Protein AF-A0A8J6GPT8-F1 (afdb_monomer)

Sequence (308 aa):
MMYYAHFYMWQMDRCLDMSTKSFLLYLHCVTETLETLIRQAENYTSILFCNTYRNMALEAAASIQEFFTDVGLYLFGADVNPEEFVNRFFDSLFPLVYNHLINPGVTDSSPQYSECIRMARQNVSPFGNIPRRVMGQMGRSLLPSRTFLQALNLGIEVINTTDHMHFSKECGRALLRMQYCPHCQSVMLSKPCMGYCLNVVRGCLAHMTELNPHWHAYIRSLEELSNAMHGTYDIEHVLLNFHLLVNDAVLQAHLNGQNLLDQVTKICGNPVRIATQSLRCTSDPSKEKHGVRISTRNGEETLANRRK

Organism: Microtus ochrogaster (NCBI:txid79684)

Foldseek 3Di:
DVVPVVVLVVVLVVLDDPDLVSLVVNLVSLLVVVVVLLVLLLVLLLVCCVPPVVVCNVQLNVLSVQLSVLLSCLLQPHPGDLLVSLLVSVLSVQLSLLCVQQPVVFDDFDPLLSNLSSVCCVVLVLLPCLSVVLSVLCVQARVLSSVLSVLSVVVSVVNVVVVPDDFDPVLVVLVCCQPPVCVVVVVVPDHRDPVSVVVSVCVRCVVVVVCVVVVVVSVVVSVVSVVSCDDPRHPSNSSNCVSVSVVSSSVSSSVCSVVSVVSSCVRSNDGDRDPPDDPPPDDDDDDDDDDDDDDDDDDDDDDDDDDD

Mean predicted aligned error: 12.21 Å

Structure (mmCIF, N/CA/C/O backbone):
data_AF-A0A8J6GPT8-F1
#
_entry.id   AF-A0A8J6GPT8-F1
#
loop_
_atom_site.group_PDB
_atom_site.id
_atom_site.type_symbol
_atom_site.label_atom_id
_atom_site.label_alt_id
_atom_site.label_comp_id
_atom_site.label_asym_id
_atom_site.label_entity_id
_atom_site.label_seq_id
_atom_site.pdbx_PDB_ins_code
_atom_site.Cartn_x
_atom_site.Cartn_y
_atom_site.Cartn_z
_atom_site.occupancy
_atom_site.B_iso_or_equiv
_atom_site.auth_seq_id
_atom_site.auth_comp_id
_atom_site.auth_asym_id
_atom_site.auth_atom_id
_atom_site.pdbx_PDB_model_num
ATOM 1 N N . MET A 1 1 ? -8.828 19.621 0.375 1.00 37.44 1 MET A N 1
ATOM 2 C CA . MET A 1 1 ? -8.422 18.241 0.026 1.00 37.44 1 MET A CA 1
ATOM 3 C C . MET A 1 1 ? -7.946 18.101 -1.426 1.00 37.44 1 MET A C 1
ATOM 5 O O . MET A 1 1 ? -6.935 17.454 -1.619 1.00 37.44 1 MET A O 1
ATOM 9 N N . MET A 1 2 ? -8.533 18.791 -2.421 1.00 27.59 2 MET A N 1
ATOM 10 C CA . MET A 1 2 ? -8.010 18.832 -3.814 1.00 27.59 2 MET A CA 1
ATOM 11 C C . MET A 1 2 ? -6.621 19.488 -3.994 1.00 27.59 2 MET A C 1
ATOM 13 O O . MET A 1 2 ? -6.007 19.334 -5.042 1.00 27.59 2 MET A O 1
ATOM 17 N N . TYR A 1 3 ? -6.109 20.208 -2.990 1.00 26.88 3 TYR A N 1
ATOM 18 C CA . TYR A 1 3 ? -4.806 20.885 -3.063 1.00 26.88 3 TYR A CA 1
ATOM 19 C C . TYR A 1 3 ? -3.595 19.964 -2.822 1.00 26.88 3 TYR A C 1
ATOM 21 O O . TYR A 1 3 ? -2.495 20.330 -3.219 1.00 26.88 3 TYR A O 1
ATOM 29 N N . TYR A 1 4 ? -3.777 18.787 -2.211 1.00 33.00 4 TYR A N 1
ATOM 30 C CA . TYR A 1 4 ? -2.666 17.866 -1.923 1.00 33.00 4 TYR A CA 1
ATOM 31 C C . TYR A 1 4 ? -2.397 16.897 -3.083 1.00 33.00 4 TYR A C 1
ATOM 33 O O . TYR A 1 4 ? -1.255 16.800 -3.520 1.00 33.00 4 TYR A O 1
ATOM 41 N N . ALA A 1 5 ? -3.437 16.323 -3.698 1.00 35.09 5 ALA A N 1
ATOM 42 C CA . ALA A 1 5 ? -3.295 15.489 -4.900 1.00 35.09 5 ALA A CA 1
ATOM 43 C C . ALA A 1 5 ? -2.618 16.237 -6.071 1.00 35.09 5 ALA A C 1
ATOM 45 O O . ALA A 1 5 ? -1.770 15.693 -6.773 1.00 35.09 5 ALA A O 1
ATOM 46 N N . HIS A 1 6 ? -2.915 17.533 -6.235 1.00 33.66 6 HIS A N 1
ATOM 47 C CA . HIS A 1 6 ? -2.293 18.373 -7.266 1.00 33.66 6 HIS A CA 1
ATOM 48 C C . HIS A 1 6 ? -0.820 18.724 -6.963 1.00 33.66 6 HIS A C 1
ATOM 50 O O . HIS A 1 6 ? -0.069 19.075 -7.872 1.00 33.66 6 HIS A O 1
ATOM 56 N N . PHE A 1 7 ? -0.390 18.638 -5.699 1.00 37.69 7 PHE A N 1
ATOM 57 C CA . PHE A 1 7 ? 0.993 18.901 -5.291 1.00 37.69 7 PHE A CA 1
ATOM 58 C C . PHE A 1 7 ? 1.906 17.704 -5.595 1.00 37.69 7 PHE A C 1
ATOM 60 O O . PHE A 1 7 ? 2.984 17.891 -6.156 1.00 37.69 7 PHE A O 1
ATOM 67 N N . TYR A 1 8 ? 1.449 16.478 -5.315 1.00 38.91 8 TYR A N 1
ATOM 68 C CA . TYR A 1 8 ? 2.210 15.255 -5.602 1.00 38.91 8 TYR A CA 1
ATOM 69 C C . TYR A 1 8 ? 2.292 14.947 -7.107 1.00 38.91 8 TYR A C 1
ATOM 71 O O . TYR A 1 8 ? 3.351 14.556 -7.597 1.00 38.91 8 TYR A O 1
ATOM 79 N N . MET A 1 9 ? 1.234 15.238 -7.871 1.00 37.31 9 MET A N 1
ATOM 80 C CA . MET A 1 9 ? 1.224 15.099 -9.336 1.00 37.31 9 MET A CA 1
ATOM 81 C C . MET A 1 9 ? 2.220 16.065 -10.015 1.00 37.31 9 MET A C 1
ATOM 83 O O . MET A 1 9 ? 2.970 15.667 -10.902 1.00 37.31 9 MET A O 1
ATOM 87 N N . TRP A 1 10 ? 2.353 17.302 -9.507 1.00 35.69 10 TRP A N 1
ATOM 88 C CA . TRP A 1 10 ? 3.371 18.262 -9.973 1.00 35.69 10 TRP A CA 1
ATOM 89 C C . TRP A 1 10 ? 4.813 17.878 -9.582 1.00 35.69 10 TRP A C 1
ATOM 91 O O . TRP A 1 10 ? 5.789 18.427 -10.107 1.00 35.69 10 TRP A O 1
ATOM 101 N N . GLN A 1 11 ? 4.970 16.956 -8.631 1.00 36.34 11 GLN A N 1
ATOM 102 C CA . GLN A 1 11 ? 6.263 16.415 -8.221 1.00 36.34 11 GLN A CA 1
ATOM 103 C C . GLN A 1 11 ? 6.656 15.204 -9.079 1.00 36.34 11 GLN A C 1
ATOM 105 O O . GLN A 1 11 ? 7.817 15.115 -9.468 1.00 36.34 11 GLN A O 1
ATOM 110 N N . MET A 1 12 ? 5.692 14.365 -9.481 1.00 40.44 12 MET A N 1
ATOM 111 C CA . MET A 1 12 ? 5.919 13.270 -10.435 1.00 40.44 12 MET A CA 1
ATOM 112 C C . MET A 1 12 ? 6.227 13.758 -11.861 1.00 40.44 12 MET A C 1
ATOM 114 O O . MET A 1 12 ? 7.157 13.243 -1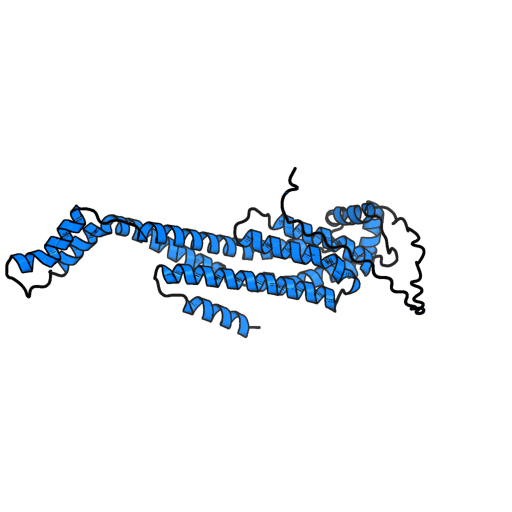2.481 1.00 40.44 12 MET A O 1
ATOM 118 N N . ASP A 1 13 ? 5.538 14.791 -12.359 1.00 40.66 13 ASP A N 1
ATOM 119 C CA . ASP A 1 13 ? 5.757 15.320 -13.720 1.00 40.66 13 ASP A CA 1
ATOM 120 C C . ASP A 1 13 ? 7.116 16.025 -13.895 1.00 40.66 13 ASP A C 1
ATOM 122 O O . ASP A 1 13 ? 7.674 16.061 -14.991 1.00 40.66 13 ASP A O 1
ATOM 126 N N . ARG A 1 14 ? 7.705 16.560 -12.814 1.00 45.22 14 ARG A N 1
ATOM 127 C CA . ARG A 1 14 ? 9.041 17.189 -12.855 1.00 45.22 14 ARG A CA 1
ATOM 128 C C . ARG A 1 14 ? 10.203 16.194 -12.888 1.00 45.22 14 ARG A C 1
ATOM 130 O O . ARG A 1 14 ? 11.344 16.616 -13.062 1.00 45.22 14 ARG A O 1
ATOM 137 N N . CYS A 1 15 ? 9.931 14.900 -12.743 1.00 44.56 15 CYS A N 1
ATOM 138 C CA . CYS A 1 15 ? 10.940 13.845 -12.802 1.00 44.56 15 CYS A CA 1
ATOM 139 C C . CYS A 1 15 ? 11.119 13.244 -14.212 1.00 44.56 15 CYS A C 1
ATOM 141 O O . CYS A 1 15 ? 12.036 12.443 -14.406 1.00 44.56 15 CYS A O 1
ATOM 143 N N . LEU A 1 16 ? 10.290 13.622 -15.196 1.00 41.59 16 LEU A N 1
ATOM 144 C CA . LEU A 1 16 ? 10.376 13.116 -16.569 1.00 41.59 16 LEU A CA 1
ATOM 145 C C . LEU A 1 16 ? 11.429 13.872 -17.405 1.00 41.59 16 LEU A C 1
ATOM 147 O O . LEU A 1 16 ? 11.145 14.875 -18.052 1.00 41.59 16 LEU A O 1
ATOM 151 N N . ASP A 1 17 ? 12.645 13.333 -17.452 1.00 46.50 17 ASP A N 1
ATOM 152 C CA . ASP A 1 17 ? 13.581 13.518 -18.572 1.00 46.50 17 ASP A CA 1
ATOM 153 C C . ASP A 1 17 ? 14.304 12.184 -18.791 1.00 46.50 17 ASP A C 1
ATOM 155 O O . ASP A 1 17 ? 14.750 11.595 -17.827 1.00 46.50 17 ASP A O 1
ATOM 159 N N . MET A 1 18 ? 14.387 11.606 -19.987 1.00 51.91 18 MET A N 1
ATOM 160 C CA . MET A 1 18 ? 14.627 10.155 -20.144 1.00 51.91 18 MET A CA 1
ATOM 161 C C . MET A 1 18 ? 16.120 9.752 -20.154 1.00 51.91 18 MET A C 1
ATOM 163 O O . MET A 1 18 ? 16.615 9.158 -21.111 1.00 51.91 18 MET A O 1
ATOM 167 N N . SER A 1 19 ? 16.848 10.063 -19.074 1.00 58.62 19 SER A N 1
ATOM 168 C CA . SER A 1 19 ? 18.222 9.595 -18.821 1.00 58.62 19 SER A CA 1
ATOM 169 C C . SER A 1 19 ? 18.268 8.499 -17.743 1.00 58.62 19 SER A C 1
ATOM 171 O O . SER A 1 19 ? 17.388 8.431 -16.885 1.00 58.62 19 SER A O 1
ATOM 173 N N . THR A 1 20 ? 19.328 7.680 -17.724 1.00 61.22 20 THR A N 1
ATOM 174 C CA . THR A 1 20 ? 19.642 6.673 -16.680 1.00 61.22 20 THR A CA 1
ATOM 175 C C . THR A 1 20 ? 19.446 7.230 -15.262 1.00 61.22 20 THR A C 1
ATOM 177 O O . THR A 1 20 ? 18.884 6.582 -14.381 1.00 61.22 20 THR A O 1
ATOM 180 N N . LYS A 1 21 ? 19.878 8.482 -15.053 1.00 66.94 21 LYS A N 1
ATOM 181 C CA . LYS A 1 21 ? 19.800 9.195 -13.769 1.00 66.94 21 LYS A CA 1
ATOM 182 C C . LYS A 1 21 ? 18.375 9.583 -13.394 1.00 66.94 21 LYS A C 1
ATOM 184 O O . LYS A 1 21 ? 18.048 9.635 -12.214 1.00 66.94 21 LYS A O 1
ATOM 189 N N . SER A 1 22 ? 17.531 9.836 -14.380 1.00 71.38 22 SER A N 1
ATOM 190 C CA . SER A 1 22 ? 16.160 10.266 -14.150 1.00 71.38 22 SER A CA 1
ATOM 191 C C . SER A 1 22 ? 15.243 9.111 -13.775 1.00 71.38 22 SER A C 1
ATOM 193 O O . SER A 1 22 ? 14.359 9.294 -12.951 1.00 71.38 22 SER A O 1
ATOM 195 N N . PHE A 1 23 ? 15.484 7.907 -14.306 1.00 77.12 23 PHE A N 1
ATOM 196 C CA . PHE A 1 23 ? 14.720 6.717 -13.918 1.00 77.12 23 PHE A CA 1
ATOM 197 C C . PHE A 1 23 ? 14.996 6.323 -12.455 1.00 77.12 23 PHE A C 1
ATOM 199 O O . PHE A 1 23 ? 14.075 6.012 -11.703 1.00 77.12 23 PHE A O 1
ATOM 206 N N . LEU A 1 24 ? 16.260 6.434 -12.022 1.00 79.50 24 LEU A N 1
ATOM 207 C CA . LEU A 1 24 ? 16.659 6.277 -10.618 1.00 79.50 24 LEU A CA 1
ATOM 208 C C . LEU A 1 24 ? 16.042 7.355 -9.716 1.00 79.50 24 LEU A C 1
ATOM 210 O O . LEU A 1 24 ? 15.525 7.037 -8.646 1.00 79.50 24 LEU A O 1
ATOM 214 N N . LEU A 1 25 ? 16.072 8.620 -10.150 1.00 82.94 25 LEU A N 1
ATOM 215 C CA . LEU A 1 25 ? 15.455 9.726 -9.415 1.00 82.94 25 LEU A CA 1
ATOM 216 C C . LEU A 1 25 ? 13.939 9.536 -9.282 1.00 82.94 25 LEU A C 1
ATOM 218 O O . LEU A 1 25 ? 13.382 9.785 -8.215 1.00 82.94 25 LEU A O 1
ATOM 222 N N . TYR A 1 26 ? 13.287 9.063 -10.345 1.00 83.56 26 TYR A N 1
ATOM 223 C CA . TYR A 1 26 ? 11.862 8.772 -10.348 1.00 83.56 26 TYR A CA 1
ATOM 224 C C . TYR A 1 26 ? 11.517 7.658 -9.359 1.00 83.56 26 TYR A C 1
ATOM 226 O O . TYR A 1 26 ? 10.656 7.868 -8.508 1.00 83.56 26 TYR A O 1
ATOM 234 N N . LEU A 1 27 ? 12.226 6.519 -9.393 1.00 88.00 27 LEU A N 1
ATOM 235 C CA . LEU A 1 27 ? 12.013 5.455 -8.409 1.00 88.00 27 LEU A CA 1
ATOM 236 C C . LEU A 1 27 ? 12.179 5.987 -6.982 1.00 88.00 27 LEU A C 1
ATOM 238 O O . LEU A 1 27 ? 11.299 5.763 -6.157 1.00 88.00 27 LEU A O 1
ATOM 242 N N . HIS A 1 28 ? 13.264 6.718 -6.708 1.00 88.25 28 HIS A N 1
ATOM 243 C CA . HIS A 1 28 ? 13.516 7.271 -5.378 1.00 88.25 28 HIS A CA 1
ATOM 244 C C . HIS A 1 28 ? 12.378 8.189 -4.906 1.00 88.25 28 HIS A C 1
ATOM 246 O O . HIS A 1 28 ? 11.894 8.057 -3.782 1.00 88.25 28 HIS A O 1
ATOM 252 N N . CYS A 1 29 ? 11.893 9.068 -5.787 1.00 88.81 29 CYS A N 1
ATOM 253 C CA . CYS A 1 29 ? 10.783 9.967 -5.488 1.00 88.81 29 CYS A CA 1
ATOM 254 C C . CYS A 1 29 ? 9.481 9.203 -5.193 1.00 88.81 29 CYS A C 1
ATOM 256 O O . CYS A 1 29 ? 8.784 9.516 -4.224 1.00 88.81 29 CYS A O 1
ATOM 258 N N . VAL A 1 30 ? 9.166 8.172 -5.984 1.00 89.38 30 VAL A N 1
ATOM 259 C CA . VAL A 1 30 ? 7.985 7.325 -5.756 1.00 89.38 30 VAL A CA 1
ATOM 260 C C . VAL A 1 30 ? 8.107 6.586 -4.420 1.00 89.38 30 VAL A C 1
ATOM 262 O O . VAL A 1 30 ? 7.148 6.570 -3.648 1.00 89.38 30 VAL A O 1
ATOM 265 N N . THR A 1 31 ? 9.280 6.023 -4.107 1.00 92.50 31 THR A N 1
ATOM 266 C CA . THR A 1 31 ? 9.508 5.325 -2.832 1.00 92.50 31 THR A CA 1
ATOM 267 C C . THR A 1 31 ? 9.358 6.257 -1.630 1.00 92.50 31 THR A C 1
ATOM 269 O O . THR A 1 31 ? 8.599 5.938 -0.720 1.00 92.50 31 THR A O 1
ATOM 272 N N . GLU A 1 32 ? 9.975 7.443 -1.657 1.00 93.19 32 GLU A N 1
ATOM 273 C CA . GLU A 1 32 ? 9.899 8.428 -0.567 1.00 93.19 32 GLU A CA 1
ATOM 274 C C . GLU A 1 32 ? 8.459 8.922 -0.345 1.00 93.19 32 GLU A C 1
ATOM 276 O O . GLU A 1 32 ? 8.003 9.102 0.791 1.00 93.19 32 GLU A O 1
ATOM 281 N N . THR A 1 33 ? 7.714 9.106 -1.438 1.00 90.94 33 THR A N 1
ATOM 282 C CA . THR A 1 33 ? 6.303 9.503 -1.386 1.00 90.94 33 THR A CA 1
ATOM 283 C C . THR A 1 33 ? 5.463 8.434 -0.689 1.00 90.94 33 THR A C 1
ATOM 285 O O . THR A 1 33 ? 4.673 8.758 0.199 1.00 90.94 33 THR A O 1
ATOM 288 N N . LEU A 1 34 ? 5.655 7.158 -1.039 1.00 94.81 34 LEU A N 1
ATOM 289 C CA . LEU A 1 34 ? 4.930 6.047 -0.420 1.00 94.81 34 LEU A CA 1
ATOM 290 C C . LEU A 1 34 ? 5.302 5.858 1.054 1.00 94.81 34 LEU A C 1
ATOM 292 O O . LEU A 1 34 ? 4.408 5.695 1.881 1.00 94.81 34 LEU A O 1
ATOM 296 N N . GLU A 1 35 ? 6.583 5.944 1.410 1.00 96.38 35 GLU A N 1
ATOM 297 C CA . GLU A 1 35 ? 7.025 5.894 2.812 1.00 96.38 35 GLU A CA 1
ATOM 298 C C . GLU A 1 35 ? 6.388 7.016 3.643 1.00 96.38 35 GLU A C 1
ATOM 300 O O . GLU A 1 35 ? 5.865 6.788 4.739 1.00 96.38 35 GLU A O 1
ATOM 305 N N . THR A 1 36 ? 6.372 8.235 3.099 1.00 97.06 36 THR A N 1
ATOM 306 C CA . THR A 1 36 ? 5.740 9.388 3.749 1.00 97.06 36 THR A CA 1
ATOM 307 C C . THR A 1 36 ? 4.242 9.171 3.934 1.00 97.06 36 THR A C 1
ATOM 309 O O . THR A 1 36 ? 3.713 9.470 5.007 1.00 97.06 36 THR A O 1
ATOM 312 N N . LEU A 1 37 ? 3.570 8.635 2.918 1.00 96.81 37 LEU A N 1
ATOM 313 C CA . LEU A 1 37 ? 2.142 8.347 2.936 1.00 96.81 37 LEU A CA 1
ATOM 314 C C . LEU A 1 37 ? 1.778 7.304 4.004 1.00 96.81 37 LEU A C 1
ATOM 316 O O . LEU A 1 37 ? 0.842 7.513 4.777 1.00 96.81 37 LEU A O 1
ATOM 320 N N . ILE A 1 38 ? 2.547 6.216 4.094 1.00 98.38 38 ILE A N 1
ATOM 321 C CA . ILE A 1 38 ? 2.372 5.172 5.116 1.00 98.38 38 ILE A CA 1
ATOM 322 C C . ILE A 1 38 ? 2.520 5.778 6.513 1.00 98.38 38 ILE A C 1
ATOM 324 O O . ILE A 1 38 ? 1.636 5.617 7.354 1.00 98.38 38 ILE A O 1
ATOM 328 N N . ARG A 1 39 ? 3.584 6.560 6.741 1.00 98.44 39 ARG A N 1
ATOM 329 C CA . ARG A 1 39 ? 3.825 7.233 8.025 1.00 98.44 39 ARG A CA 1
ATOM 330 C C . ARG A 1 39 ? 2.699 8.202 8.396 1.00 98.44 39 ARG A C 1
ATOM 332 O O . ARG A 1 39 ? 2.346 8.332 9.567 1.00 98.44 39 ARG A O 1
ATOM 339 N N . GLN A 1 40 ? 2.132 8.914 7.422 1.00 98.31 40 GLN A N 1
ATOM 340 C CA . GLN A 1 40 ? 0.994 9.805 7.658 1.00 98.31 40 GLN A CA 1
ATOM 341 C C . GLN A 1 40 ? -0.266 9.029 8.049 1.00 98.31 40 GLN A C 1
ATOM 343 O O . GLN A 1 40 ? -0.939 9.413 9.004 1.00 98.31 40 GLN A O 1
ATOM 348 N N . ALA A 1 41 ? -0.560 7.931 7.356 1.00 98.50 41 ALA A N 1
ATOM 349 C CA . ALA A 1 41 ? -1.694 7.070 7.670 1.00 98.50 41 ALA A CA 1
ATOM 350 C C . ALA A 1 41 ? -1.573 6.428 9.067 1.00 98.50 41 ALA A C 1
ATOM 352 O O . ALA A 1 41 ? -2.548 6.410 9.829 1.00 98.50 41 ALA A O 1
ATOM 353 N N . GLU A 1 42 ? -0.367 5.996 9.446 1.00 98.75 42 GLU A N 1
ATOM 354 C CA . GLU A 1 42 ? -0.048 5.523 10.799 1.00 98.75 42 GLU A CA 1
ATOM 355 C C . GLU A 1 42 ? -0.296 6.607 11.847 1.00 98.75 42 GLU A C 1
ATOM 357 O O . GLU A 1 42 ? -0.967 6.369 12.857 1.00 98.75 42 GLU A O 1
ATOM 362 N N . ASN A 1 43 ? 0.182 7.825 11.584 1.00 98.31 43 ASN A N 1
ATOM 363 C CA . ASN A 1 43 ? 0.006 8.952 12.487 1.00 98.31 43 ASN A CA 1
ATOM 364 C C . ASN A 1 43 ? -1.476 9.325 12.646 1.00 98.31 43 ASN A C 1
ATOM 366 O O . ASN A 1 43 ? -1.950 9.482 13.765 1.00 98.31 43 ASN A O 1
ATOM 370 N N . TYR A 1 44 ? -2.253 9.401 11.562 1.00 98.44 44 TYR A N 1
ATOM 371 C CA . TYR A 1 44 ? -3.694 9.680 11.643 1.00 98.44 44 TYR A CA 1
ATOM 372 C C . TYR A 1 44 ? -4.452 8.615 12.431 1.00 98.44 44 TYR A C 1
ATOM 374 O O . TYR A 1 44 ? -5.325 8.945 13.237 1.00 98.44 44 TYR A O 1
ATOM 382 N N . THR A 1 45 ? -4.080 7.348 12.258 1.00 98.56 45 THR A N 1
ATOM 383 C CA . THR A 1 45 ? -4.662 6.247 13.030 1.00 98.56 45 THR A CA 1
ATOM 384 C C . THR A 1 45 ? -4.270 6.353 14.503 1.00 98.56 45 THR A C 1
ATOM 386 O O . THR A 1 45 ? -5.132 6.266 15.370 1.00 98.56 45 THR A O 1
ATOM 389 N N . SER A 1 46 ? -3.009 6.650 14.814 1.00 98.25 46 SER A N 1
ATOM 390 C CA . SER A 1 46 ? -2.551 6.887 16.191 1.00 98.25 46 SER A CA 1
ATOM 391 C C . SER A 1 46 ? -3.262 8.076 16.850 1.00 98.25 46 SER A C 1
ATOM 393 O O . SER A 1 46 ? -3.720 7.980 17.988 1.00 98.25 46 SER A O 1
ATOM 395 N N . ILE A 1 47 ? -3.427 9.187 16.124 1.00 98.25 47 ILE A N 1
ATOM 396 C CA . ILE A 1 47 ? -4.139 10.384 16.589 1.00 98.25 47 ILE A CA 1
ATOM 397 C C . ILE A 1 47 ? -5.603 10.066 16.908 1.00 98.25 47 ILE A C 1
ATOM 399 O O . ILE A 1 47 ? -6.110 10.551 17.921 1.00 98.25 47 ILE A O 1
ATOM 403 N N . LEU A 1 48 ? -6.278 9.247 16.091 1.00 98.12 48 LEU A N 1
ATOM 404 C CA . LEU A 1 48 ? -7.644 8.798 16.374 1.00 98.12 48 LEU A CA 1
ATOM 405 C C . LEU A 1 48 ? -7.732 8.150 17.761 1.00 98.12 48 LEU A C 1
ATOM 407 O O . LEU A 1 48 ? -8.601 8.517 18.552 1.00 98.12 48 LEU A O 1
ATOM 411 N N . PHE A 1 49 ? -6.822 7.231 18.090 1.00 98.00 49 PHE A N 1
ATOM 412 C CA . PHE A 1 49 ? -6.822 6.593 19.406 1.00 98.00 49 PHE A CA 1
ATOM 413 C C . PHE A 1 49 ? -6.444 7.569 20.524 1.00 98.00 49 PHE A C 1
ATOM 415 O O . PHE A 1 49 ? -7.134 7.630 21.538 1.00 98.00 49 PHE A O 1
ATOM 422 N N . CYS A 1 50 ? -5.419 8.398 20.332 1.00 97.31 50 CYS A N 1
ATOM 423 C CA . CYS A 1 50 ? -4.998 9.388 21.327 1.00 97.31 50 CYS A CA 1
ATOM 424 C C . CYS A 1 50 ? -6.073 10.446 21.637 1.00 97.31 50 CYS A C 1
ATOM 426 O O . CYS A 1 50 ? -6.124 10.971 22.751 1.00 97.31 50 CYS A O 1
ATOM 428 N N . ASN A 1 51 ? -6.938 10.779 20.678 1.00 96.19 51 ASN A N 1
ATOM 429 C CA . ASN A 1 51 ? -7.965 11.803 20.864 1.00 96.19 51 ASN A CA 1
ATOM 430 C C . ASN A 1 51 ? -9.328 11.221 21.240 1.00 96.19 51 ASN A C 1
ATOM 432 O O . ASN A 1 51 ? -9.934 11.700 22.199 1.00 96.19 51 ASN A O 1
ATOM 436 N N . THR A 1 52 ? -9.794 10.203 20.516 1.00 96.44 52 THR A N 1
ATOM 437 C CA . THR A 1 52 ? -11.152 9.653 20.642 1.00 96.44 52 THR A CA 1
ATOM 438 C C . THR A 1 52 ? -11.205 8.464 21.599 1.00 96.44 52 THR A C 1
ATOM 440 O O . THR A 1 52 ? -12.131 8.361 22.399 1.00 96.44 52 THR A O 1
ATOM 443 N N . TYR A 1 53 ? -10.194 7.591 21.573 1.00 96.00 53 TYR A N 1
ATOM 444 C CA . TYR A 1 53 ? -10.178 6.315 22.302 1.00 96.00 53 TYR A CA 1
ATOM 445 C C . TYR A 1 53 ? -9.010 6.213 23.293 1.00 96.00 53 TYR A C 1
ATOM 447 O O . TYR A 1 53 ? -8.259 5.238 23.311 1.00 96.00 53 TYR A O 1
ATOM 455 N N . ARG A 1 54 ? -8.843 7.254 24.118 1.00 94.81 54 ARG A N 1
ATOM 456 C CA . ARG A 1 54 ? -7.673 7.463 24.996 1.00 94.81 54 ARG A CA 1
ATOM 457 C C . ARG A 1 54 ? -7.310 6.270 25.877 1.00 94.81 54 ARG A C 1
ATOM 459 O O . ARG A 1 54 ? -6.133 5.996 26.077 1.00 94.81 54 ARG A O 1
ATOM 466 N N . ASN A 1 55 ? -8.315 5.578 26.401 1.00 90.88 55 ASN A N 1
ATOM 467 C CA . ASN A 1 55 ? -8.164 4.397 27.252 1.00 90.88 55 ASN A CA 1
ATOM 468 C C . ASN A 1 55 ? -7.599 3.174 26.516 1.00 90.88 55 ASN A C 1
ATOM 470 O O . ASN A 1 55 ? -7.035 2.307 27.166 1.00 90.88 5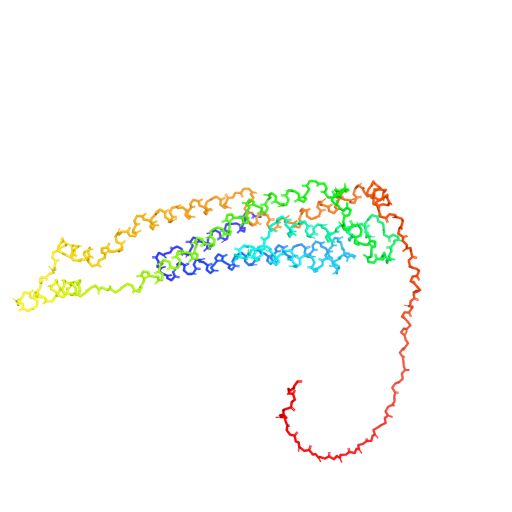5 ASN A O 1
ATOM 474 N N . MET A 1 56 ? -7.695 3.133 25.185 1.00 94.25 56 MET A N 1
ATOM 475 C CA . MET A 1 56 ? -7.160 2.058 24.343 1.00 94.25 56 MET A CA 1
ATOM 476 C C . MET A 1 56 ? -5.847 2.441 23.646 1.00 94.25 56 MET A C 1
ATOM 478 O O . MET A 1 56 ? -5.227 1.596 23.010 1.00 94.25 56 MET A O 1
ATOM 482 N N . ALA A 1 57 ? -5.410 3.703 23.731 1.00 95.50 57 ALA A N 1
ATOM 483 C CA . ALA A 1 57 ? -4.334 4.226 22.887 1.00 95.50 57 ALA A CA 1
ATOM 484 C C . ALA A 1 57 ? -2.980 3.530 23.098 1.00 95.50 57 ALA A C 1
ATOM 486 O O . ALA A 1 57 ? -2.310 3.201 22.122 1.00 95.50 57 ALA A O 1
ATOM 487 N N . LEU A 1 58 ? -2.593 3.270 24.352 1.00 95.12 58 LEU A N 1
ATOM 488 C CA . LEU A 1 58 ? -1.331 2.584 24.657 1.00 95.12 58 LEU A CA 1
ATOM 489 C C . LEU A 1 58 ? -1.340 1.127 24.184 1.00 95.12 58 LEU A C 1
ATOM 491 O O . LEU A 1 58 ? -0.340 0.650 23.657 1.00 95.12 58 LEU A O 1
ATOM 495 N N . GLU A 1 59 ? -2.467 0.436 24.347 1.00 94.31 59 GLU A N 1
ATOM 496 C CA . GLU A 1 59 ? -2.611 -0.971 23.961 1.00 94.31 59 GLU A CA 1
ATOM 497 C C . GLU A 1 59 ? -2.711 -1.138 22.435 1.00 94.31 59 GLU A C 1
ATOM 499 O O . GLU A 1 59 ? -2.177 -2.095 21.881 1.00 94.31 59 GLU A O 1
ATOM 504 N N . ALA A 1 60 ? -3.335 -0.183 21.735 1.00 96.62 60 ALA A N 1
ATOM 505 C CA . ALA A 1 60 ? -3.483 -0.211 20.280 1.00 96.62 60 ALA A CA 1
ATOM 506 C C . ALA A 1 60 ? -2.196 0.161 19.521 1.00 96.62 60 ALA A C 1
ATOM 508 O O . ALA A 1 60 ? -2.044 -0.225 18.362 1.00 96.62 60 ALA A O 1
ATOM 509 N N . ALA A 1 61 ? -1.274 0.902 20.148 1.00 97.69 61 ALA A N 1
ATOM 510 C CA . ALA A 1 61 ? -0.099 1.472 19.486 1.00 97.69 61 ALA A CA 1
ATOM 511 C C . ALA A 1 61 ? 0.744 0.425 18.738 1.00 97.69 61 ALA A C 1
ATOM 513 O O . ALA A 1 61 ? 1.081 0.631 17.573 1.00 97.69 61 ALA A O 1
ATOM 514 N N . ALA A 1 62 ? 1.023 -0.718 19.373 1.00 97.69 62 ALA A N 1
ATOM 515 C CA . ALA A 1 62 ? 1.816 -1.783 18.760 1.00 97.69 62 ALA A CA 1
ATOM 516 C C . ALA A 1 62 ? 1.129 -2.372 17.517 1.00 97.69 62 ALA A C 1
ATOM 518 O O . ALA A 1 62 ? 1.773 -2.552 16.489 1.00 97.69 62 ALA A O 1
ATOM 519 N N . SER A 1 63 ? -0.185 -2.612 17.577 1.00 98.00 63 SER A N 1
ATOM 520 C CA . SER A 1 63 ? -0.943 -3.161 16.445 1.00 98.00 63 SER A CA 1
ATOM 521 C C . SER A 1 63 ? -1.088 -2.171 15.289 1.00 98.00 63 SER A C 1
ATOM 523 O O . SER A 1 63 ? -1.111 -2.588 14.134 1.00 98.00 63 SER A O 1
ATOM 525 N N . ILE A 1 64 ? -1.171 -0.867 15.574 1.00 98.56 64 ILE A N 1
ATOM 526 C CA . ILE A 1 64 ? -1.174 0.179 14.540 1.00 98.56 64 ILE A CA 1
ATOM 527 C C . ILE A 1 64 ? 0.182 0.208 13.830 1.00 98.56 64 ILE A C 1
ATOM 529 O O . ILE A 1 64 ? 0.228 0.154 12.602 1.00 98.56 64 ILE A O 1
ATOM 533 N N . GLN A 1 65 ? 1.275 0.251 14.593 1.00 98.56 65 GLN A N 1
ATOM 534 C CA . GLN A 1 65 ? 2.626 0.276 14.039 1.00 98.56 65 GLN A CA 1
ATOM 535 C C . GLN A 1 65 ? 2.922 -0.984 13.211 1.00 98.56 65 GLN A C 1
ATOM 537 O O . GLN A 1 65 ? 3.445 -0.884 12.100 1.00 98.56 65 GLN A O 1
ATOM 542 N N . GLU A 1 66 ? 2.570 -2.165 13.727 1.00 98.56 66 GLU A N 1
ATOM 543 C CA . GLU A 1 66 ? 2.741 -3.445 13.029 1.00 98.56 66 GLU A CA 1
ATOM 544 C C . GLU A 1 66 ? 1.997 -3.436 11.688 1.00 98.56 66 GLU A C 1
ATOM 546 O O . GLU A 1 66 ? 2.603 -3.681 10.649 1.00 98.56 66 GLU A O 1
ATOM 551 N N . PHE A 1 67 ? 0.726 -3.027 11.685 1.00 98.69 67 PHE A N 1
ATOM 552 C CA . PHE A 1 67 ? -0.090 -2.967 10.475 1.00 98.69 67 PHE A CA 1
ATOM 553 C C . PHE A 1 67 ? 0.520 -2.092 9.373 1.00 98.69 67 PHE A C 1
ATOM 555 O O . PHE A 1 67 ? 0.607 -2.512 8.219 1.00 98.69 67 PHE A O 1
ATOM 562 N N . PHE A 1 68 ? 0.968 -0.878 9.703 1.00 98.62 68 PHE A N 1
ATOM 563 C CA . PHE A 1 68 ? 1.580 0.007 8.707 1.00 98.62 68 PHE A CA 1
ATOM 564 C C . PHE A 1 68 ? 2.987 -0.441 8.297 1.00 98.62 68 PHE A C 1
ATOM 566 O O . PHE A 1 68 ? 3.383 -0.227 7.148 1.00 98.62 68 PHE A O 1
ATOM 573 N N . THR A 1 69 ? 3.701 -1.143 9.179 1.00 98.56 69 THR A N 1
ATOM 574 C CA . THR A 1 69 ? 4.949 -1.828 8.824 1.00 98.56 69 THR A CA 1
ATOM 575 C C . THR A 1 69 ? 4.686 -2.912 7.779 1.00 98.56 69 THR A C 1
ATOM 577 O O . THR A 1 69 ? 5.375 -2.944 6.761 1.00 98.56 69 THR A O 1
ATOM 580 N N . ASP A 1 70 ? 3.658 -3.746 7.958 1.00 98.50 70 ASP A N 1
ATOM 581 C CA . ASP A 1 70 ? 3.286 -4.785 6.990 1.00 98.50 70 ASP A CA 1
ATOM 582 C C . ASP A 1 70 ? 2.840 -4.207 5.644 1.00 98.50 70 ASP A C 1
ATOM 584 O O . ASP A 1 70 ? 3.200 -4.739 4.593 1.00 98.50 70 ASP A O 1
ATOM 588 N N . VAL A 1 71 ? 2.097 -3.093 5.656 1.00 98.44 71 VAL A N 1
ATOM 589 C CA . VAL A 1 71 ? 1.730 -2.360 4.433 1.00 98.44 71 VAL A CA 1
ATOM 590 C C . VAL A 1 71 ? 2.985 -1.919 3.676 1.00 98.44 71 VAL A C 1
ATOM 592 O O . VAL A 1 71 ? 3.070 -2.124 2.463 1.00 98.44 71 VAL A O 1
ATOM 595 N N . GLY A 1 72 ? 3.972 -1.354 4.377 1.00 98.12 72 GLY A N 1
ATOM 596 C CA . GLY A 1 72 ? 5.258 -0.986 3.786 1.00 98.12 72 GLY A CA 1
ATOM 597 C C . GLY A 1 72 ? 6.011 -2.195 3.238 1.00 98.12 72 GLY A C 1
ATOM 598 O O . GLY A 1 72 ? 6.396 -2.199 2.070 1.00 98.12 72 GLY A O 1
ATOM 599 N N . LEU A 1 73 ? 6.153 -3.254 4.037 1.00 98.06 73 LEU A N 1
ATOM 600 C CA . LEU A 1 73 ? 6.795 -4.502 3.620 1.00 98.06 73 LEU A CA 1
ATOM 601 C C . LEU A 1 73 ? 6.146 -5.069 2.350 1.00 98.06 73 LEU A C 1
ATOM 603 O O . LEU A 1 73 ? 6.852 -5.410 1.400 1.00 98.06 73 LEU A O 1
ATOM 607 N N . TYR A 1 74 ? 4.814 -5.110 2.290 1.00 97.75 74 TYR A N 1
ATOM 608 C CA . TYR A 1 74 ? 4.081 -5.569 1.113 1.00 97.75 74 TYR A CA 1
ATOM 609 C C . TYR A 1 74 ? 4.376 -4.720 -0.131 1.00 97.75 74 TYR A C 1
ATOM 611 O O . TYR A 1 74 ? 4.643 -5.274 -1.200 1.00 97.75 74 TYR A O 1
ATOM 619 N N . LEU A 1 75 ? 4.332 -3.389 -0.008 1.00 96.69 75 LEU A N 1
ATOM 620 C CA . LEU A 1 75 ? 4.575 -2.469 -1.125 1.00 96.69 75 LEU A CA 1
ATOM 621 C C . LEU A 1 75 ? 6.003 -2.580 -1.661 1.00 96.69 75 LEU A C 1
ATOM 623 O O . LEU A 1 75 ? 6.199 -2.604 -2.875 1.00 96.69 75 LEU A O 1
ATOM 627 N N . PHE A 1 76 ? 6.984 -2.713 -0.768 1.00 96.31 76 PHE A N 1
ATOM 628 C CA . PHE A 1 76 ? 8.404 -2.789 -1.117 1.00 96.31 76 PHE A CA 1
ATOM 629 C C . PHE A 1 76 ? 8.896 -4.214 -1.416 1.00 96.31 76 PHE A C 1
ATOM 631 O O . PHE A 1 76 ? 10.097 -4.454 -1.518 1.00 96.31 76 PHE A O 1
ATOM 638 N N . GLY A 1 77 ? 7.973 -5.155 -1.638 1.00 94.12 77 GLY A N 1
ATOM 639 C CA . GLY A 1 77 ? 8.270 -6.438 -2.272 1.00 94.12 77 GLY A CA 1
ATOM 640 C C . GLY A 1 77 ? 8.444 -7.628 -1.332 1.00 94.12 77 GLY A C 1
ATOM 641 O O . GLY A 1 77 ? 8.725 -8.721 -1.824 1.00 94.12 77 GLY A O 1
ATOM 642 N N . ALA A 1 78 ? 8.231 -7.473 -0.023 1.00 96.25 78 ALA A N 1
ATOM 643 C CA . ALA A 1 78 ? 8.204 -8.608 0.896 1.00 96.25 78 ALA A CA 1
ATOM 644 C C . ALA A 1 78 ? 6.992 -9.520 0.626 1.00 96.25 78 ALA A C 1
ATOM 646 O O . ALA A 1 78 ? 5.940 -9.081 0.144 1.00 96.25 78 ALA A O 1
ATOM 647 N N . ASP A 1 79 ? 7.138 -10.808 0.926 1.00 93.88 79 ASP A N 1
ATOM 648 C CA . ASP A 1 79 ? 6.072 -11.802 0.784 1.00 93.88 79 ASP A CA 1
ATOM 649 C C . ASP A 1 79 ? 5.194 -11.822 2.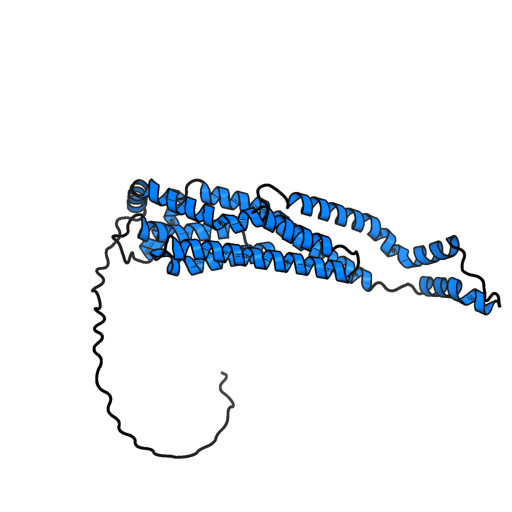044 1.00 93.88 79 ASP A C 1
ATOM 651 O O . ASP A 1 79 ? 5.348 -12.656 2.931 1.00 93.88 79 ASP A O 1
ATOM 655 N N . VAL A 1 80 ? 4.331 -10.811 2.158 1.00 95.19 80 VAL A N 1
ATOM 656 C CA . VAL A 1 80 ? 3.361 -10.654 3.250 1.00 95.19 80 VAL A CA 1
ATOM 657 C C . VAL A 1 80 ? 1.961 -10.642 2.645 1.00 95.19 80 VAL A C 1
ATOM 659 O O . VAL A 1 80 ? 1.751 -10.047 1.590 1.00 95.19 80 VAL A O 1
ATOM 662 N N . ASN A 1 81 ? 0.987 -11.281 3.290 1.00 94.12 81 ASN A N 1
ATOM 663 C CA . ASN A 1 81 ? -0.378 -11.354 2.775 1.00 94.12 81 ASN A CA 1
ATOM 664 C C . ASN A 1 81 ? -1.253 -10.184 3.289 1.00 94.12 81 ASN A C 1
ATOM 666 O O . ASN A 1 81 ? -1.462 -10.082 4.502 1.00 94.12 81 ASN A O 1
ATOM 670 N N . PRO A 1 82 ? -1.845 -9.350 2.404 1.00 94.44 82 PRO A N 1
ATOM 671 C CA . PRO A 1 82 ? -2.781 -8.294 2.795 1.00 94.44 82 PRO A CA 1
ATOM 672 C C . PRO A 1 82 ? -3.993 -8.750 3.590 1.00 94.44 82 PRO A C 1
ATOM 674 O O . PRO A 1 82 ? -4.454 -8.044 4.483 1.00 94.44 82 PRO A O 1
ATOM 677 N N . GLU A 1 83 ? -4.510 -9.937 3.299 1.00 95.31 83 GLU A N 1
ATOM 678 C CA . GLU A 1 83 ? -5.613 -10.500 4.069 1.00 95.31 83 GLU A CA 1
ATOM 679 C C . GLU A 1 83 ? -5.182 -10.830 5.504 1.00 95.31 83 GLU A C 1
ATOM 681 O O . GLU A 1 83 ? -5.939 -10.608 6.449 1.00 95.31 83 GLU A O 1
ATOM 686 N N . GLU A 1 84 ? -3.955 -11.315 5.686 1.00 96.44 84 GLU A N 1
ATOM 687 C CA . GLU A 1 84 ? -3.436 -11.710 6.992 1.00 96.44 84 GLU A CA 1
ATOM 688 C C . GLU A 1 84 ? -3.217 -10.500 7.900 1.00 96.44 84 GLU A C 1
ATOM 690 O O . GLU A 1 84 ? -3.760 -10.476 9.004 1.00 96.44 84 GLU A O 1
ATOM 695 N N . PHE A 1 85 ? -2.497 -9.467 7.443 1.00 97.50 85 PHE A N 1
ATOM 696 C CA . PHE A 1 85 ? -2.232 -8.305 8.296 1.00 97.50 85 PHE A CA 1
ATOM 697 C C . PHE A 1 85 ? -3.496 -7.477 8.577 1.00 97.50 85 PHE A C 1
ATOM 699 O O . PHE A 1 85 ? -3.636 -6.924 9.670 1.00 97.50 85 PHE A O 1
ATOM 706 N N . VAL A 1 86 ? -4.472 -7.442 7.655 1.00 97.81 86 VAL A N 1
ATOM 707 C CA . VAL A 1 86 ? -5.776 -6.809 7.918 1.00 97.81 86 VAL A CA 1
ATOM 708 C C . VAL A 1 86 ? -6.558 -7.586 8.970 1.00 97.81 86 VAL A C 1
ATOM 710 O O . VAL A 1 86 ? -7.070 -6.983 9.915 1.00 97.81 86 VAL A O 1
ATOM 713 N N . ASN A 1 87 ? -6.645 -8.913 8.849 1.00 97.06 87 ASN A N 1
ATOM 714 C CA . ASN A 1 87 ? -7.325 -9.721 9.858 1.00 97.06 87 ASN A CA 1
ATOM 715 C C . ASN A 1 87 ? -6.619 -9.629 11.213 1.00 97.06 87 ASN A C 1
ATOM 717 O O . ASN A 1 87 ? -7.298 -9.391 12.207 1.00 97.06 87 ASN A O 1
ATOM 721 N N . ARG A 1 88 ? -5.282 -9.701 11.252 1.00 97.56 88 ARG A N 1
ATOM 722 C CA . ARG A 1 88 ? -4.486 -9.545 12.478 1.00 97.56 88 ARG A CA 1
ATOM 723 C C . ARG A 1 88 ? -4.758 -8.211 13.169 1.00 97.56 88 ARG A C 1
ATOM 725 O O . ARG A 1 88 ? -4.981 -8.200 14.375 1.00 97.56 88 ARG A O 1
ATOM 732 N N . PHE A 1 89 ? -4.817 -7.105 12.425 1.00 98.44 89 PHE A N 1
ATOM 733 C CA . PHE A 1 89 ? -5.153 -5.797 12.993 1.00 98.44 89 PHE A CA 1
ATOM 734 C C . PHE A 1 89 ? -6.534 -5.797 13.668 1.00 98.44 89 PHE A C 1
ATOM 736 O O . PHE A 1 89 ? -6.669 -5.363 14.812 1.00 98.44 89 PHE A O 1
ATOM 743 N N . PHE A 1 90 ? -7.565 -6.317 12.994 1.00 98.25 90 PHE A N 1
ATOM 744 C CA . PHE A 1 90 ? -8.916 -6.365 13.563 1.00 98.25 90 PHE A CA 1
ATOM 745 C C . PHE A 1 90 ? -9.065 -7.403 14.683 1.00 98.25 90 PHE A C 1
ATOM 747 O O . PHE A 1 90 ? -9.845 -7.185 15.611 1.00 98.25 90 PHE A O 1
ATOM 754 N N . ASP A 1 91 ? -8.325 -8.507 14.628 1.00 97.25 91 ASP A N 1
ATOM 755 C CA . ASP A 1 91 ? -8.245 -9.485 15.711 1.00 97.25 91 ASP A CA 1
ATOM 756 C C . ASP A 1 91 ? -7.640 -8.829 16.964 1.00 97.25 91 ASP A C 1
ATOM 758 O O . ASP A 1 91 ? -8.210 -8.963 18.043 1.00 97.25 91 ASP A O 1
ATOM 762 N N . SER A 1 92 ? -6.570 -8.039 16.831 1.00 96.94 92 SER A N 1
ATOM 763 C CA . SER A 1 92 ? -5.975 -7.286 17.947 1.00 96.94 92 SER A CA 1
ATOM 764 C C . SER A 1 92 ? -6.865 -6.145 18.454 1.00 96.94 92 SER A C 1
ATOM 766 O O . SER A 1 92 ? -6.889 -5.862 19.650 1.00 96.94 92 SER A O 1
ATOM 768 N N . LEU A 1 93 ? -7.639 -5.505 17.572 1.00 97.81 93 LEU A N 1
ATOM 769 C CA . LEU A 1 93 ? -8.529 -4.401 17.940 1.00 97.81 93 LEU A CA 1
ATOM 770 C C . LEU A 1 93 ? -9.739 -4.858 18.768 1.00 97.81 93 LEU A C 1
ATOM 772 O O . LEU A 1 93 ? -10.202 -4.128 19.646 1.00 97.81 93 LEU A O 1
ATOM 776 N N . PHE A 1 94 ? -10.291 -6.042 18.489 1.00 97.31 94 PHE A N 1
ATOM 777 C CA . PHE A 1 94 ? -11.556 -6.461 19.096 1.00 97.31 94 PHE A CA 1
ATOM 778 C C . PHE A 1 94 ? -11.511 -6.624 20.624 1.00 97.31 94 PHE A C 1
ATOM 780 O O . PHE A 1 94 ? -12.404 -6.076 21.274 1.00 97.31 94 PHE A O 1
ATOM 787 N N . PRO A 1 95 ? -10.500 -7.276 21.231 1.00 94.75 95 PRO A N 1
ATOM 788 C CA . PRO A 1 95 ? -10.363 -7.328 22.684 1.00 94.75 95 PRO A CA 1
ATOM 789 C C . PRO A 1 95 ? -10.333 -5.944 23.339 1.00 94.75 95 PRO A C 1
ATOM 791 O O . PRO A 1 95 ? -10.973 -5.753 24.371 1.00 94.75 95 PRO A O 1
ATOM 794 N N . LEU A 1 96 ? -9.666 -4.964 22.717 1.00 94.44 96 LEU A N 1
ATOM 795 C CA . LEU A 1 96 ? -9.601 -3.593 23.232 1.00 94.44 96 LEU A CA 1
ATOM 796 C C . LEU A 1 96 ? -10.991 -2.954 23.249 1.00 94.44 96 LEU A C 1
ATOM 798 O O . LEU A 1 96 ? -11.459 -2.495 24.290 1.00 94.44 96 LEU A O 1
ATOM 802 N N . VAL A 1 97 ? -11.687 -2.997 22.110 1.00 96.00 97 VAL A N 1
ATOM 803 C CA . VAL A 1 97 ? -13.048 -2.458 21.972 1.00 96.00 97 VAL A CA 1
ATOM 804 C C . VAL A 1 97 ? -14.005 -3.142 22.945 1.00 96.00 97 VAL A C 1
ATOM 806 O O . VAL A 1 97 ? -14.809 -2.478 23.600 1.00 96.00 97 VAL A O 1
ATOM 809 N N . TYR A 1 98 ? -13.909 -4.464 23.073 1.00 94.56 98 TYR A N 1
ATOM 810 C CA . TYR A 1 98 ? -14.756 -5.228 23.974 1.00 94.56 98 TYR A CA 1
ATOM 811 C C . TYR A 1 98 ? -14.535 -4.824 25.432 1.00 94.56 98 TYR A C 1
ATOM 813 O O . TYR A 1 98 ? -15.488 -4.457 26.117 1.00 94.56 98 TYR A O 1
ATOM 821 N N . ASN A 1 99 ? -13.286 -4.829 25.896 1.00 91.81 99 ASN A N 1
ATOM 822 C CA . ASN A 1 99 ? -12.961 -4.559 27.293 1.00 91.81 99 ASN A CA 1
ATOM 823 C C . ASN A 1 99 ? -13.240 -3.109 27.688 1.00 91.81 99 ASN A C 1
ATOM 825 O O . ASN A 1 99 ? -13.705 -2.868 28.792 1.00 91.81 99 ASN A O 1
ATOM 829 N N . HIS A 1 100 ? -13.007 -2.143 26.800 1.00 92.06 100 HIS A N 1
ATOM 830 C CA . HIS A 1 100 ? -13.097 -0.723 27.154 1.00 92.06 100 HIS A CA 1
ATOM 831 C C . HIS A 1 100 ? -14.436 -0.064 26.812 1.00 92.06 100 HIS A C 1
ATOM 833 O O . HIS A 1 100 ? -14.795 0.923 27.454 1.00 92.06 100 HIS A O 1
ATOM 839 N N . LEU A 1 101 ? -15.175 -0.572 25.819 1.00 93.12 101 LEU A N 1
ATOM 840 C CA . LEU A 1 101 ? -16.416 0.057 25.337 1.00 93.12 101 LEU A CA 1
ATOM 841 C C . LEU A 1 101 ? -17.668 -0.812 25.486 1.00 93.12 101 LEU A C 1
ATOM 843 O O . LEU A 1 101 ? -18.767 -0.260 25.509 1.00 93.12 101 LEU A O 1
ATOM 847 N N . ILE A 1 102 ? -17.531 -2.140 25.559 1.00 93.44 102 ILE A N 1
ATOM 848 C CA . ILE A 1 102 ? -18.672 -3.067 25.659 1.00 93.44 102 ILE A CA 1
ATOM 849 C C . ILE A 1 102 ? -18.827 -3.580 27.094 1.00 93.44 102 ILE A C 1
ATOM 851 O O . ILE A 1 102 ? -19.931 -3.574 27.634 1.00 93.44 102 ILE A O 1
ATOM 855 N N . ASN A 1 103 ? -17.725 -3.981 27.732 1.00 90.00 103 ASN A N 1
ATOM 856 C CA . ASN A 1 103 ? -17.705 -4.528 29.085 1.00 90.00 103 ASN A CA 1
ATOM 857 C C . ASN A 1 103 ? -16.626 -3.880 29.988 1.00 90.00 103 ASN A C 1
ATOM 859 O O . ASN A 1 103 ? -15.765 -4.584 30.521 1.00 90.00 103 ASN A O 1
ATOM 863 N N . PRO A 1 104 ? -16.694 -2.554 30.229 1.00 83.56 104 PRO A N 1
ATOM 864 C CA . PRO A 1 104 ? -15.697 -1.809 31.013 1.00 83.56 104 PRO A CA 1
ATOM 865 C C . PRO A 1 104 ? -15.598 -2.216 32.490 1.00 83.56 104 PRO A C 1
ATOM 867 O O . PRO A 1 104 ? -14.658 -1.832 33.177 1.00 83.56 104 PRO A O 1
ATOM 870 N N . GLY A 1 105 ? -16.557 -2.991 33.007 1.00 69.31 105 GLY A N 1
ATOM 871 C CA . GLY A 1 105 ? -16.585 -3.436 34.406 1.00 69.31 105 GLY A CA 1
ATOM 872 C C . GLY A 1 105 ? -15.653 -4.609 34.733 1.00 69.31 105 GLY A C 1
ATOM 873 O O . GLY A 1 105 ? -15.674 -5.094 35.865 1.00 69.31 105 GLY A O 1
ATOM 874 N N . VAL A 1 106 ? -14.881 -5.096 33.757 1.00 67.31 106 VAL A N 1
ATOM 875 C CA . VAL A 1 106 ? -13.928 -6.205 33.901 1.00 67.31 106 VAL A CA 1
ATOM 876 C C . VAL A 1 106 ? -12.539 -5.714 33.507 1.00 67.31 106 VAL A C 1
ATOM 878 O O . VAL A 1 106 ? -11.965 -6.104 32.496 1.00 67.31 106 VAL A O 1
ATOM 881 N N . THR A 1 107 ? -12.002 -4.810 34.315 1.00 55.06 107 THR A N 1
ATOM 882 C CA . THR A 1 107 ? -10.578 -4.476 34.297 1.00 55.06 107 THR A CA 1
ATOM 883 C C . THR A 1 107 ? -9.811 -5.698 34.811 1.00 55.06 107 THR A C 1
ATOM 885 O O . THR A 1 107 ? -10.129 -6.177 35.897 1.00 55.06 107 THR A O 1
ATOM 888 N N . ASP A 1 108 ? -8.856 -6.214 34.035 1.00 59.91 108 ASP A N 1
ATOM 889 C CA . ASP A 1 108 ? -8.056 -7.430 34.294 1.00 59.91 108 ASP A CA 1
ATOM 890 C C . ASP A 1 108 ? -8.716 -8.769 33.906 1.00 59.91 108 ASP A C 1
ATOM 892 O O . ASP A 1 108 ? -8.707 -9.747 34.660 1.00 59.91 108 ASP A O 1
ATOM 896 N N . SER A 1 109 ? -9.261 -8.854 32.685 1.00 65.38 109 SER A N 1
ATOM 897 C CA . SER A 1 109 ? -9.566 -10.156 32.082 1.00 65.38 109 SER A CA 1
ATOM 898 C C . SER A 1 109 ? -8.285 -10.980 31.908 1.00 65.38 109 SER A C 1
ATOM 900 O O . SER A 1 109 ? -7.270 -10.465 31.436 1.00 65.38 109 SER A O 1
ATOM 902 N N . SER A 1 110 ? -8.319 -12.270 32.261 1.00 78.50 110 SER A N 1
ATOM 903 C CA . SER A 1 110 ? -7.147 -13.142 32.112 1.00 78.50 110 SER A CA 1
ATOM 904 C C . SER A 1 110 ? -6.646 -13.162 30.655 1.00 78.50 110 SER A C 1
ATOM 906 O O . SER A 1 110 ? -7.463 -13.065 29.733 1.00 78.50 110 SER A O 1
ATOM 908 N N . PRO A 1 111 ? -5.335 -13.360 30.403 1.00 84.06 111 PRO A N 1
ATOM 909 C CA . PRO A 1 111 ? -4.802 -13.464 29.040 1.00 84.06 111 PRO A CA 1
ATOM 910 C C . PRO A 1 111 ? -5.527 -14.517 28.187 1.00 84.06 111 PRO A C 1
ATOM 912 O O . PRO A 1 111 ? -5.719 -14.333 26.990 1.00 84.06 111 PRO A O 1
ATOM 915 N N . GLN A 1 112 ? -5.992 -15.598 28.821 1.00 86.50 112 GLN A N 1
ATOM 916 C CA . GLN A 1 112 ? -6.778 -16.657 28.182 1.00 86.50 112 GLN A CA 1
ATOM 917 C C . GLN A 1 112 ? -8.161 -16.165 27.731 1.00 86.50 112 GLN A C 1
ATOM 919 O O . GLN A 1 112 ? -8.637 -16.559 26.669 1.00 86.50 112 GLN A O 1
ATOM 924 N N . TYR A 1 113 ? -8.807 -15.301 28.519 1.00 87.94 113 TYR A N 1
ATOM 925 C CA . TYR A 1 113 ? -10.092 -14.712 28.151 1.00 87.94 113 TYR A CA 1
ATOM 926 C C . TYR A 1 113 ? -9.931 -13.715 26.998 1.00 87.94 113 TYR A C 1
ATOM 928 O O . TYR A 1 113 ? -10.687 -13.786 26.032 1.00 87.94 113 TYR A O 1
ATOM 936 N N . SER A 1 114 ? -8.905 -12.857 27.039 1.00 89.38 114 SER A N 1
ATOM 937 C CA . SER A 1 114 ? -8.584 -11.934 25.938 1.00 89.38 114 SER A CA 1
ATOM 938 C C . SER A 1 114 ? -8.296 -12.672 24.627 1.00 89.38 114 SER A C 1
ATOM 940 O O . SER A 1 114 ? -8.781 -12.267 23.570 1.00 89.38 114 SER A O 1
ATOM 942 N N . GLU A 1 115 ? -7.577 -13.794 24.696 1.00 92.62 115 GLU A N 1
ATOM 943 C CA . GLU A 1 115 ? -7.322 -14.657 23.541 1.00 92.62 115 GLU A CA 1
ATOM 944 C C . GLU A 1 115 ? -8.607 -15.306 23.006 1.00 92.62 115 GLU A C 1
ATOM 946 O O . GLU A 1 115 ? -8.823 -15.358 21.796 1.00 92.62 115 GLU A O 1
ATOM 951 N N . CYS A 1 116 ? -9.516 -15.734 23.886 1.00 94.38 116 CYS A N 1
ATOM 952 C CA . CYS A 1 116 ? -10.826 -16.211 23.449 1.00 94.38 116 CYS A CA 1
ATOM 953 C C . CYS A 1 116 ? -11.625 -15.117 22.728 1.00 94.38 116 CYS A C 1
ATOM 955 O O . CYS A 1 116 ? -12.184 -15.389 21.666 1.00 94.38 116 CYS A O 1
ATOM 957 N N . ILE A 1 117 ? -11.649 -13.882 23.251 1.00 94.38 117 ILE A N 1
ATOM 958 C CA . ILE A 1 117 ? -12.323 -12.751 22.589 1.00 94.38 117 ILE A CA 1
ATOM 959 C C . ILE A 1 117 ? -11.737 -12.540 21.190 1.00 94.38 117 ILE A C 1
ATOM 961 O O . ILE A 1 117 ? -12.493 -12.432 20.222 1.00 94.38 117 ILE A O 1
ATOM 965 N N . ARG A 1 118 ? -10.402 -12.536 21.073 1.00 95.50 118 ARG A N 1
ATOM 966 C CA . ARG A 1 118 ? -9.686 -12.409 19.795 1.00 95.50 118 ARG A CA 1
ATOM 967 C C . ARG A 1 118 ? -10.175 -13.449 18.786 1.00 95.50 118 ARG A C 1
ATOM 969 O O . ARG A 1 118 ? -10.616 -13.090 17.698 1.00 95.50 118 ARG A O 1
ATOM 976 N N . MET A 1 119 ? -10.198 -14.722 19.179 1.00 94.81 119 MET A N 1
ATOM 977 C CA . MET A 1 119 ? -10.663 -15.824 18.327 1.00 94.81 119 MET A CA 1
ATOM 978 C C . MET A 1 119 ? -12.170 -15.755 18.029 1.00 94.81 119 MET A C 1
ATOM 980 O O . MET A 1 119 ? -12.611 -16.099 16.930 1.00 94.81 119 MET A O 1
ATOM 984 N N . ALA A 1 120 ? -12.979 -15.268 18.973 1.00 95.44 120 ALA A N 1
ATOM 985 C CA . ALA A 1 120 ? -14.422 -15.119 18.809 1.00 95.44 120 ALA A CA 1
ATOM 986 C C . ALA A 1 120 ? -14.800 -14.047 17.774 1.00 95.44 120 ALA A C 1
ATOM 988 O O . ALA A 1 120 ? -15.900 -14.126 17.219 1.00 95.44 120 ALA A O 1
ATOM 989 N N . ARG A 1 121 ? -13.906 -13.091 17.462 1.00 95.94 121 ARG A N 1
ATOM 990 C CA . ARG A 1 121 ? -14.146 -12.014 16.481 1.00 95.94 121 ARG A CA 1
ATOM 991 C C . ARG A 1 121 ? -14.732 -12.542 15.172 1.00 95.94 121 ARG A C 1
ATOM 993 O O . ARG A 1 121 ? -15.677 -11.954 14.646 1.00 95.94 121 ARG A O 1
ATOM 1000 N N . GLN A 1 122 ? -14.196 -13.648 14.655 1.00 92.31 122 GLN A N 1
ATOM 1001 C CA . GLN A 1 122 ? -14.618 -14.205 13.366 1.00 92.31 122 GLN A CA 1
ATOM 1002 C C . GLN A 1 122 ? -16.073 -14.699 13.402 1.00 92.31 122 GLN A C 1
ATOM 1004 O O . GLN A 1 122 ? -16.811 -14.529 12.435 1.00 92.31 122 GLN A O 1
ATOM 1009 N N . ASN A 1 123 ? -16.504 -15.240 14.544 1.00 93.69 123 ASN A N 1
ATOM 1010 C CA . ASN A 1 123 ? -17.847 -15.787 14.733 1.00 93.69 123 ASN A CA 1
ATOM 1011 C C . ASN A 1 123 ? -18.895 -14.694 14.979 1.00 93.69 123 ASN A C 1
ATOM 1013 O O . ASN A 1 123 ? -20.022 -14.813 14.507 1.00 93.69 123 ASN A O 1
ATOM 1017 N N . VAL A 1 124 ? -18.529 -13.635 15.710 1.00 95.56 124 VAL A N 1
ATOM 1018 C CA . VAL A 1 124 ? -19.474 -12.584 16.140 1.00 95.56 124 VAL A CA 1
ATOM 1019 C C . VAL A 1 124 ? -19.477 -11.354 15.228 1.00 95.56 124 VAL A C 1
ATOM 1021 O O . VAL A 1 124 ? -20.390 -10.537 15.297 1.00 95.56 124 VAL A O 1
ATOM 1024 N N . SER A 1 125 ? -18.477 -11.222 14.346 1.00 95.62 125 SER A N 1
ATOM 1025 C CA . SER A 1 125 ? -18.367 -10.153 13.341 1.00 95.62 125 SER A CA 1
ATOM 1026 C C . SER A 1 125 ? -18.649 -8.741 13.900 1.00 95.62 125 SER A C 1
ATOM 1028 O O . SER A 1 125 ? -19.495 -8.018 13.366 1.00 95.62 125 SER A O 1
ATOM 1030 N N . PRO A 1 126 ? -17.920 -8.297 14.943 1.00 96.88 126 PRO A N 1
ATOM 1031 C CA . PRO A 1 126 ? -18.224 -7.068 15.690 1.00 96.88 126 PRO A CA 1
ATOM 1032 C C . PRO A 1 126 ? -18.145 -5.809 14.816 1.00 96.88 126 PRO A C 1
ATOM 1034 O O . PRO A 1 126 ? -18.910 -4.861 14.979 1.00 96.88 126 PRO A O 1
ATOM 1037 N N . PHE A 1 127 ? -17.263 -5.842 13.819 1.00 98.06 127 PHE A N 1
ATOM 1038 C CA . PHE A 1 127 ? -17.016 -4.761 12.867 1.00 98.06 127 PHE A CA 1
ATOM 1039 C C . PHE A 1 127 ? -17.804 -4.911 11.557 1.00 98.06 127 PHE A C 1
ATOM 1041 O O . PHE A 1 127 ? -17.625 -4.130 10.623 1.00 98.06 127 PHE A O 1
ATOM 1048 N N . GLY A 1 128 ? -18.704 -5.898 11.460 1.00 95.69 128 GLY A N 1
ATOM 1049 C CA . GLY A 1 128 ? -19.577 -6.111 10.302 1.00 95.69 128 GLY A CA 1
ATOM 1050 C C . GLY A 1 128 ? -18.798 -6.225 8.994 1.00 95.69 128 GLY A C 1
ATOM 1051 O O . GLY A 1 128 ? -17.869 -7.022 8.885 1.00 95.69 128 GLY A O 1
ATOM 1052 N N . ASN A 1 129 ? -19.169 -5.436 7.980 1.00 96.38 129 ASN A N 1
ATOM 1053 C CA . ASN A 1 129 ? -18.540 -5.522 6.659 1.00 96.38 129 ASN A CA 1
ATOM 1054 C C . ASN A 1 129 ? -17.223 -4.734 6.529 1.00 96.38 129 ASN A C 1
ATOM 1056 O O . ASN A 1 129 ? -16.602 -4.795 5.466 1.00 96.38 129 ASN A O 1
ATOM 1060 N N . ILE A 1 130 ? -16.805 -3.999 7.563 1.00 97.75 130 ILE A N 1
ATOM 1061 C CA . ILE A 1 130 ? -15.697 -3.043 7.474 1.00 97.75 130 ILE A CA 1
ATOM 1062 C C . ILE A 1 130 ? -14.347 -3.730 7.231 1.00 97.75 130 ILE A C 1
ATOM 1064 O O . ILE A 1 130 ? -13.680 -3.317 6.284 1.00 97.75 130 ILE A O 1
ATOM 1068 N N . PRO A 1 131 ? -13.962 -4.818 7.933 1.00 97.19 131 PRO A N 1
ATOM 1069 C CA . PRO A 1 131 ? -12.718 -5.528 7.625 1.00 97.19 131 PRO A CA 1
ATOM 1070 C C . PRO A 1 131 ? -12.651 -5.988 6.164 1.00 97.19 131 PRO A C 1
ATOM 1072 O O . PRO A 1 131 ? -11.645 -5.803 5.488 1.00 97.19 131 PRO A O 1
ATOM 1075 N N . ARG A 1 132 ? -13.768 -6.485 5.618 1.00 96.50 132 ARG A N 1
ATOM 1076 C CA . ARG A 1 132 ? -13.867 -6.874 4.204 1.00 96.50 132 ARG A CA 1
ATOM 1077 C C . ARG A 1 132 ? -13.751 -5.682 3.252 1.00 96.50 132 ARG A C 1
ATOM 1079 O O . ARG A 1 132 ? -13.156 -5.816 2.185 1.00 96.50 132 ARG A O 1
ATOM 1086 N N . ARG A 1 133 ? -14.308 -4.523 3.617 1.00 96.19 133 ARG A N 1
ATOM 1087 C CA . ARG A 1 133 ? -14.145 -3.277 2.848 1.00 96.19 133 ARG A CA 1
ATOM 1088 C C . ARG A 1 133 ? -12.687 -2.822 2.842 1.00 96.19 133 ARG A C 1
ATOM 1090 O O . ARG A 1 133 ? -12.194 -2.508 1.766 1.00 96.19 133 ARG A O 1
ATOM 1097 N N . VAL A 1 134 ? -12.008 -2.849 3.993 1.00 97.31 134 VAL A N 1
ATOM 1098 C CA . VAL A 1 134 ? -10.572 -2.543 4.108 1.00 97.31 134 VAL A CA 1
ATOM 1099 C C . VAL A 1 134 ? -9.763 -3.470 3.206 1.00 97.31 134 VAL A C 1
ATOM 1101 O O . VAL A 1 134 ? -9.031 -2.976 2.356 1.00 97.31 134 VAL A O 1
ATOM 1104 N N . MET A 1 135 ? -9.956 -4.792 3.306 1.00 95.69 135 MET A N 1
ATOM 1105 C CA . MET A 1 135 ? -9.259 -5.761 2.448 1.00 95.69 135 MET A CA 1
ATOM 1106 C C . MET A 1 135 ? -9.475 -5.473 0.958 1.00 95.69 135 MET A C 1
ATOM 1108 O O . MET A 1 135 ? -8.524 -5.446 0.183 1.00 95.69 135 MET A O 1
ATOM 1112 N N . GLY A 1 136 ? -10.721 -5.212 0.546 1.00 94.44 136 GLY A N 1
ATOM 1113 C CA . GLY A 1 136 ? -11.038 -4.917 -0.851 1.00 94.44 136 GLY A CA 1
ATOM 1114 C C . GLY A 1 136 ? -10.427 -3.605 -1.352 1.00 94.44 136 GLY A C 1
ATOM 1115 O O . GLY A 1 136 ? -9.975 -3.541 -2.492 1.00 94.44 136 GLY A O 1
ATOM 1116 N N . GLN A 1 137 ? -10.402 -2.564 -0.518 1.00 94.50 137 GLN A N 1
ATOM 1117 C CA . GLN A 1 137 ? -9.791 -1.278 -0.857 1.00 94.50 137 GLN A CA 1
ATOM 1118 C C . GLN A 1 137 ? -8.266 -1.382 -0.923 1.00 94.50 137 GLN A C 1
ATOM 1120 O O . GLN A 1 137 ? -7.679 -0.952 -1.909 1.00 94.50 137 GLN A O 1
ATOM 1125 N N . MET A 1 138 ? -7.642 -2.028 0.064 1.00 93.44 138 MET A N 1
ATOM 1126 C CA . MET A 1 138 ? -6.198 -2.263 0.087 1.00 93.44 138 MET A CA 1
ATOM 1127 C C . MET A 1 138 ? -5.736 -3.152 -1.063 1.00 93.44 138 MET A C 1
ATOM 1129 O O . MET A 1 138 ? -4.751 -2.834 -1.715 1.00 93.44 138 MET A O 1
ATOM 1133 N N . GLY A 1 139 ? -6.460 -4.224 -1.389 1.00 91.75 139 GLY A N 1
ATOM 1134 C CA . 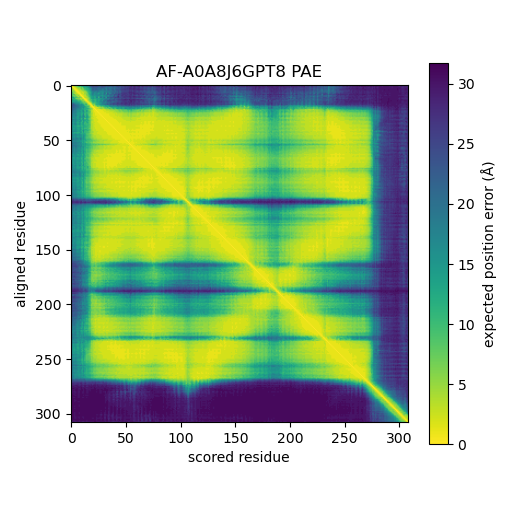GLY A 1 139 ? -6.114 -5.067 -2.536 1.00 91.75 139 GLY A CA 1
ATOM 1135 C C . GLY A 1 139 ? -6.151 -4.305 -3.866 1.00 91.75 139 GLY A C 1
ATOM 1136 O O . GLY A 1 139 ? -5.296 -4.520 -4.722 1.00 91.75 139 GLY A O 1
ATOM 1137 N N . ARG A 1 140 ? -7.108 -3.380 -4.031 1.00 90.38 140 ARG A N 1
ATOM 1138 C CA . ARG A 1 140 ? -7.241 -2.554 -5.244 1.00 90.38 140 ARG A CA 1
ATOM 1139 C C . ARG A 1 140 ? -6.165 -1.482 -5.374 1.00 90.38 140 ARG A C 1
ATOM 1141 O O . ARG A 1 140 ? -5.836 -1.136 -6.501 1.00 90.38 140 ARG A O 1
ATOM 1148 N N . SER A 1 141 ? -5.640 -0.967 -4.265 1.00 92.75 141 SER A N 1
ATOM 1149 C CA . SER A 1 141 ? -4.629 0.091 -4.288 1.00 92.75 141 SER A CA 1
ATOM 1150 C C . SER A 1 141 ? -3.202 -0.447 -4.181 1.00 92.75 141 SER A C 1
ATOM 1152 O O . SER A 1 141 ? -2.348 -0.096 -4.991 1.00 92.75 141 SER A O 1
ATOM 1154 N N . LEU A 1 142 ? -2.935 -1.342 -3.226 1.00 94.50 142 LEU A N 1
ATOM 1155 C CA . LEU A 1 142 ? -1.582 -1.788 -2.903 1.00 94.50 142 LEU A CA 1
ATOM 1156 C C . LEU A 1 142 ? -0.982 -2.690 -3.986 1.00 94.50 142 LEU A C 1
ATOM 1158 O O . LEU A 1 142 ? 0.216 -2.603 -4.241 1.00 94.50 142 LEU A O 1
ATOM 1162 N N . LEU A 1 143 ? -1.774 -3.570 -4.615 1.00 93.50 143 LEU A N 1
ATOM 1163 C CA . LEU A 1 143 ? -1.251 -4.485 -5.638 1.00 93.50 143 LEU A CA 1
ATOM 1164 C C . LEU A 1 143 ? -0.740 -3.724 -6.877 1.00 93.50 143 LEU A C 1
ATOM 1166 O O . LEU A 1 143 ? 0.428 -3.915 -7.210 1.00 93.50 143 LEU A O 1
ATOM 1170 N N . PRO A 1 144 ? -1.516 -2.821 -7.514 1.00 92.75 144 PRO A N 1
ATOM 1171 C CA . PRO A 1 144 ? -0.998 -1.988 -8.599 1.00 92.75 144 PRO A CA 1
ATOM 1172 C C . PRO A 1 144 ? 0.236 -1.169 -8.203 1.00 92.75 144 PRO A C 1
ATOM 1174 O O . PRO A 1 144 ? 1.207 -1.152 -8.955 1.00 92.75 144 PRO A O 1
ATOM 1177 N N . SER A 1 145 ? 0.252 -0.561 -7.007 1.00 93.81 145 SER A N 1
ATOM 1178 C CA . SER A 1 145 ? 1.417 0.186 -6.507 1.00 93.81 145 SER A CA 1
ATOM 1179 C C . SER A 1 145 ? 2.664 -0.690 -6.358 1.00 93.81 145 SER A C 1
ATOM 1181 O O . SER A 1 145 ? 3.747 -0.293 -6.787 1.00 93.81 145 SER A O 1
ATOM 1183 N N . ARG A 1 146 ? 2.522 -1.902 -5.804 1.00 95.00 146 ARG A N 1
ATOM 1184 C CA . ARG A 1 146 ? 3.612 -2.883 -5.703 1.00 95.00 146 ARG A CA 1
ATOM 1185 C C . ARG A 1 146 ? 4.119 -3.277 -7.088 1.00 95.00 146 ARG A C 1
ATOM 1187 O O . ARG A 1 146 ? 5.322 -3.245 -7.330 1.00 95.00 146 ARG A O 1
ATOM 1194 N N . THR A 1 147 ? 3.216 -3.626 -8.004 1.00 94.75 147 THR A N 1
ATOM 1195 C CA . THR A 1 147 ? 3.577 -4.002 -9.378 1.00 94.75 147 THR A CA 1
ATOM 1196 C C . THR A 1 147 ? 4.288 -2.859 -10.099 1.00 94.75 147 THR A C 1
ATOM 1198 O O . THR A 1 147 ? 5.253 -3.101 -10.818 1.00 94.75 147 THR A O 1
ATOM 1201 N N . PHE A 1 148 ? 3.875 -1.614 -9.864 1.00 93.56 148 PHE A N 1
ATOM 1202 C CA . PHE A 1 148 ? 4.509 -0.433 -10.440 1.00 93.56 148 PHE A CA 1
ATOM 1203 C C . PHE A 1 148 ? 5.945 -0.252 -9.940 1.00 93.56 148 PHE A C 1
ATOM 1205 O O . PHE A 1 148 ? 6.860 -0.095 -10.745 1.00 93.56 148 PHE A O 1
ATOM 1212 N N . LEU A 1 149 ? 6.177 -0.367 -8.628 1.00 94.31 149 LEU A N 1
ATOM 1213 C CA . LEU A 1 149 ? 7.530 -0.339 -8.061 1.00 94.31 149 LEU A CA 1
ATOM 1214 C C . LEU A 1 149 ? 8.402 -1.486 -8.585 1.00 94.31 149 LEU A C 1
ATOM 1216 O O . LEU A 1 149 ? 9.575 -1.282 -8.895 1.00 94.31 149 LEU A O 1
ATOM 1220 N N . GLN A 1 150 ? 7.851 -2.695 -8.696 1.00 94.75 150 GLN A N 1
ATOM 1221 C CA . GLN A 1 150 ? 8.563 -3.844 -9.261 1.00 94.75 150 GLN A CA 1
ATOM 1222 C C . GLN A 1 150 ? 8.946 -3.601 -10.725 1.00 94.75 150 GLN A C 1
ATOM 1224 O O . GLN A 1 150 ? 10.085 -3.864 -11.107 1.00 94.75 150 GLN A O 1
ATOM 1229 N N . ALA A 1 151 ? 8.026 -3.051 -11.521 1.00 94.12 151 ALA A N 1
ATOM 1230 C CA . ALA A 1 151 ? 8.290 -2.677 -12.903 1.00 94.12 151 ALA A CA 1
ATOM 1231 C C . ALA A 1 151 ? 9.417 -1.640 -12.975 1.00 94.12 151 ALA A C 1
ATOM 1233 O O . ALA A 1 151 ? 10.393 -1.865 -13.682 1.00 94.12 151 ALA A O 1
ATOM 1234 N N . LEU A 1 152 ? 9.363 -0.574 -12.169 1.00 92.06 152 LEU A N 1
ATOM 1235 C CA . LEU A 1 152 ? 10.430 0.430 -12.113 1.00 92.06 152 LEU A CA 1
ATOM 1236 C C . LEU A 1 152 ? 11.799 -0.165 -11.759 1.00 92.06 152 LEU A C 1
ATOM 1238 O O . LEU A 1 152 ? 12.792 0.165 -12.406 1.00 92.06 152 LEU A O 1
ATOM 1242 N N . ASN A 1 153 ? 11.864 -1.064 -10.775 1.00 92.31 153 ASN A N 1
ATOM 1243 C CA . ASN A 1 153 ? 13.108 -1.754 -10.430 1.00 92.31 153 ASN A CA 1
ATOM 1244 C C . ASN A 1 153 ? 13.651 -2.579 -11.607 1.00 92.31 153 ASN A C 1
ATOM 1246 O O . ASN A 1 153 ? 14.840 -2.498 -11.914 1.00 92.31 153 ASN A O 1
ATOM 1250 N N . LEU A 1 154 ? 12.779 -3.297 -12.320 1.00 92.75 154 LEU A N 1
ATOM 1251 C CA . LEU A 1 154 ? 13.155 -4.016 -13.538 1.00 92.75 154 LEU A CA 1
ATOM 1252 C C . LEU A 1 154 ? 13.655 -3.057 -14.633 1.00 92.75 154 LEU A C 1
ATOM 1254 O O . LEU A 1 154 ? 14.649 -3.338 -15.296 1.00 92.75 154 LEU A O 1
ATOM 1258 N N . GLY A 1 155 ? 13.009 -1.901 -14.803 1.00 90.19 155 GLY A N 1
ATOM 1259 C CA . GLY A 1 155 ? 13.452 -0.866 -15.739 1.00 90.19 155 GLY A CA 1
ATOM 1260 C C . GLY A 1 155 ? 14.878 -0.390 -15.452 1.00 90.19 155 GLY A C 1
ATOM 1261 O O . GLY A 1 155 ? 15.675 -0.255 -16.378 1.00 90.19 155 GLY A O 1
ATOM 1262 N N . ILE A 1 156 ? 15.229 -0.206 -14.176 1.00 88.38 156 ILE A N 1
ATOM 1263 C CA . ILE A 1 156 ? 16.593 0.149 -13.752 1.00 88.38 156 ILE A CA 1
ATOM 1264 C C . ILE A 1 156 ? 17.582 -0.966 -14.078 1.00 88.38 156 ILE A C 1
ATOM 1266 O O . ILE A 1 156 ? 18.671 -0.683 -14.570 1.00 88.38 156 ILE A O 1
ATOM 1270 N N . GLU A 1 157 ? 17.223 -2.224 -13.824 1.00 88.44 157 GLU A N 1
ATOM 1271 C CA . GLU A 1 157 ? 18.084 -3.369 -14.128 1.00 88.44 157 GLU A CA 1
ATOM 1272 C C . GLU A 1 157 ? 18.384 -3.467 -15.631 1.00 88.44 157 GLU A C 1
ATOM 1274 O O . GLU A 1 157 ? 19.543 -3.626 -16.027 1.00 88.44 157 GLU A O 1
ATOM 1279 N N . VAL A 1 158 ? 17.361 -3.286 -16.474 1.00 87.38 158 VAL A N 1
ATOM 1280 C CA . VAL A 1 158 ? 17.512 -3.251 -17.937 1.00 87.38 158 VAL A CA 1
ATOM 1281 C C . VAL A 1 158 ? 18.429 -2.104 -18.352 1.00 87.38 158 VAL A C 1
ATOM 1283 O O . VAL A 1 158 ? 19.394 -2.325 -19.083 1.00 87.38 158 VAL A O 1
ATOM 1286 N N . ILE A 1 159 ? 18.173 -0.894 -17.848 1.00 83.75 159 ILE A N 1
ATOM 1287 C CA . ILE A 1 159 ? 18.974 0.294 -18.149 1.00 83.75 159 ILE A CA 1
ATOM 1288 C C . ILE A 1 159 ? 20.445 0.076 -17.752 1.00 83.75 159 ILE A C 1
ATOM 1290 O O . ILE A 1 159 ? 21.334 0.267 -18.584 1.00 83.75 159 ILE A O 1
ATOM 1294 N N . ASN A 1 160 ? 20.710 -0.379 -16.525 1.00 83.31 160 ASN A N 1
ATOM 1295 C CA . ASN A 1 160 ? 22.066 -0.635 -16.030 1.00 83.31 160 ASN A CA 1
ATOM 1296 C C . ASN A 1 160 ? 22.785 -1.712 -16.853 1.00 83.31 160 ASN A C 1
ATOM 1298 O O . ASN A 1 160 ? 23.974 -1.590 -17.136 1.00 83.31 160 ASN A O 1
ATOM 1302 N N . THR A 1 161 ? 22.064 -2.748 -17.286 1.00 82.25 161 THR A N 1
ATOM 1303 C CA . THR A 1 161 ? 22.623 -3.795 -18.152 1.00 82.25 161 THR A CA 1
ATOM 1304 C C . THR A 1 161 ? 22.991 -3.241 -19.531 1.00 82.25 161 THR A C 1
ATOM 1306 O O . THR A 1 161 ? 24.031 -3.600 -20.086 1.00 82.25 161 THR A O 1
ATOM 1309 N N . THR A 1 162 ? 22.178 -2.332 -20.079 1.00 78.81 162 THR A N 1
ATOM 1310 C CA . THR A 1 162 ? 22.444 -1.710 -21.387 1.00 78.81 162 THR A CA 1
ATOM 1311 C C . THR A 1 162 ? 23.555 -0.655 -21.367 1.00 78.81 162 THR A C 1
ATOM 1313 O O . THR A 1 162 ? 24.263 -0.515 -22.363 1.00 78.81 162 THR A O 1
ATOM 1316 N N . ASP A 1 163 ? 23.769 0.041 -20.245 1.00 73.25 163 ASP A N 1
ATOM 1317 C CA . ASP A 1 163 ? 24.813 1.076 -20.100 1.00 73.25 163 ASP A CA 1
ATOM 1318 C C . ASP A 1 163 ? 26.241 0.495 -20.170 1.00 73.25 163 ASP A C 1
ATOM 1320 O O . ASP A 1 163 ? 27.201 1.173 -20.535 1.00 73.25 163 ASP A O 1
ATOM 1324 N N . HIS A 1 164 ? 26.390 -0.799 -19.878 1.00 69.69 164 HIS A N 1
ATOM 1325 C CA . HIS A 1 164 ? 27.673 -1.504 -19.891 1.00 69.69 164 HIS A CA 1
ATOM 1326 C C . HIS A 1 164 ? 27.944 -2.294 -21.184 1.00 69.69 164 HIS A C 1
ATOM 1328 O O . HIS A 1 164 ? 28.879 -3.097 -21.235 1.00 69.69 164 HIS A O 1
ATOM 1334 N N . MET A 1 165 ? 27.166 -2.087 -22.252 1.00 67.69 165 MET A N 1
ATOM 1335 C CA . MET A 1 165 ? 27.381 -2.804 -23.512 1.00 67.69 165 MET A CA 1
ATOM 1336 C C . MET A 1 165 ? 28.628 -2.302 -24.254 1.00 67.69 165 MET A C 1
ATOM 1338 O O . MET A 1 165 ? 28.742 -1.137 -24.635 1.00 67.69 165 MET A O 1
ATOM 1342 N N . HIS A 1 166 ? 29.573 -3.209 -24.510 1.00 72.81 166 HIS A N 1
ATOM 1343 C CA . HIS A 1 166 ? 30.791 -2.905 -25.259 1.00 72.81 166 HIS A CA 1
ATOM 1344 C C . HIS A 1 166 ? 30.561 -2.950 -26.773 1.00 72.81 166 HIS A C 1
ATOM 1346 O O . HIS A 1 166 ? 29.996 -3.904 -27.308 1.00 72.81 166 HIS A O 1
ATOM 1352 N N . PHE A 1 167 ? 31.089 -1.955 -27.489 1.00 79.06 167 PHE A N 1
ATOM 1353 C CA . PHE A 1 167 ? 31.140 -1.992 -28.948 1.00 79.06 167 PHE A CA 1
ATOM 1354 C C . PHE A 1 167 ? 32.048 -3.122 -29.442 1.00 79.06 167 PHE A C 1
ATOM 1356 O O . PHE A 1 167 ? 33.150 -3.333 -28.929 1.00 79.06 167 PHE A O 1
ATOM 1363 N N . SER A 1 168 ? 31.615 -3.819 -30.494 1.00 86.19 168 SER A N 1
ATOM 1364 C CA . SER A 1 168 ? 32.441 -4.833 -31.151 1.00 86.19 168 SER A CA 1
ATOM 1365 C C . SER A 1 168 ? 33.692 -4.215 -31.786 1.00 86.19 168 SER A C 1
ATOM 1367 O O . SER A 1 168 ? 33.732 -3.030 -32.141 1.00 86.19 168 SER A O 1
ATOM 1369 N N . LYS A 1 169 ? 34.728 -5.033 -32.003 1.00 89.88 169 LYS A N 1
ATOM 1370 C CA . LYS A 1 169 ? 35.939 -4.604 -32.726 1.00 89.88 169 LYS A CA 1
ATOM 1371 C C . LYS A 1 169 ? 35.603 -4.156 -34.153 1.00 89.88 169 LYS A C 1
ATOM 1373 O O . LYS A 1 169 ? 36.247 -3.265 -34.704 1.00 89.88 169 LYS A O 1
ATOM 1378 N N . GLU A 1 170 ? 34.590 -4.764 -34.758 1.00 91.25 170 GLU A N 1
ATOM 1379 C CA . GLU A 1 170 ? 34.036 -4.425 -36.069 1.00 91.25 170 GLU A CA 1
ATOM 1380 C C . GLU A 1 170 ? 33.425 -3.022 -36.049 1.00 91.25 170 GLU A C 1
ATOM 1382 O O . GLU A 1 170 ? 33.762 -2.208 -36.909 1.00 91.25 170 GLU A O 1
ATOM 1387 N N . CYS A 1 171 ? 32.606 -2.713 -35.037 1.00 90.00 171 CYS A N 1
ATOM 1388 C CA . CYS A 1 171 ? 32.046 -1.380 -34.829 1.00 90.00 171 CYS A CA 1
ATOM 1389 C C . CYS A 1 171 ? 33.151 -0.335 -34.616 1.00 90.00 171 CYS A C 1
ATOM 1391 O O . CYS A 1 171 ? 33.162 0.689 -35.298 1.00 90.00 171 CYS A O 1
ATOM 1393 N N . GLY A 1 172 ? 34.133 -0.616 -33.751 1.00 90.81 172 GLY A N 1
ATOM 1394 C CA . GLY A 1 172 ? 35.267 0.285 -33.525 1.00 90.81 172 GLY A CA 1
ATOM 1395 C C . GLY A 1 172 ? 36.021 0.605 -34.820 1.00 90.81 172 GLY A C 1
ATOM 1396 O O . GLY A 1 172 ? 36.297 1.766 -35.116 1.00 90.81 172 GLY A O 1
ATOM 1397 N N . ARG A 1 173 ? 36.276 -0.405 -35.663 1.00 93.94 173 ARG A N 1
ATOM 1398 C CA . ARG A 1 173 ? 36.880 -0.205 -36.993 1.00 93.94 173 ARG A CA 1
ATOM 1399 C C . ARG A 1 173 ? 35.991 0.618 -37.926 1.00 93.94 173 ARG A C 1
ATOM 1401 O O . ARG A 1 173 ? 36.510 1.460 -38.657 1.00 93.94 173 ARG A O 1
ATOM 1408 N N . ALA A 1 174 ? 34.682 0.378 -37.930 1.00 93.31 174 ALA A N 1
ATOM 1409 C CA . ALA A 1 174 ? 33.736 1.106 -38.772 1.00 93.31 174 ALA A CA 1
ATOM 1410 C C . ALA A 1 174 ? 33.636 2.590 -38.375 1.00 93.31 174 ALA A C 1
ATOM 1412 O O . ALA A 1 174 ? 33.706 3.456 -39.247 1.00 93.31 174 ALA A O 1
ATOM 1413 N N . LEU A 1 175 ? 33.575 2.887 -37.074 1.00 90.94 175 LEU A N 1
ATOM 1414 C CA . LEU A 1 175 ? 33.588 4.251 -36.537 1.00 90.94 175 LEU A CA 1
ATOM 1415 C C . LEU A 1 175 ? 34.899 4.973 -36.859 1.00 90.94 175 LEU A C 1
ATOM 1417 O O . LEU A 1 175 ? 34.871 6.088 -37.378 1.00 90.94 175 LEU A O 1
ATOM 1421 N N . LEU A 1 176 ? 36.048 4.319 -36.643 1.00 91.56 176 LEU A N 1
ATOM 1422 C CA . LEU A 1 176 ? 37.353 4.893 -36.983 1.00 91.56 176 LEU A CA 1
ATOM 1423 C C . LEU A 1 176 ? 37.463 5.209 -38.478 1.00 91.56 176 LEU A C 1
ATOM 1425 O O . LEU A 1 176 ? 37.949 6.277 -38.844 1.00 91.56 176 LEU A O 1
ATOM 1429 N N . ARG A 1 177 ? 36.974 4.318 -39.351 1.00 92.19 177 ARG A N 1
ATOM 1430 C CA . ARG A 1 177 ? 36.947 4.571 -40.798 1.00 92.19 177 ARG A CA 1
ATOM 1431 C C . ARG A 1 177 ? 36.051 5.744 -41.159 1.00 92.19 177 ARG A C 1
ATOM 1433 O O . ARG A 1 177 ? 36.438 6.587 -41.958 1.00 92.19 177 ARG A O 1
ATOM 1440 N N . MET A 1 178 ? 34.858 5.796 -40.583 1.00 91.25 178 MET A N 1
ATOM 1441 C CA . MET A 1 178 ? 33.902 6.865 -40.837 1.00 91.25 178 MET A CA 1
ATOM 1442 C C . MET A 1 178 ? 34.425 8.236 -40.395 1.00 91.25 178 MET A C 1
ATOM 1444 O O . MET A 1 178 ? 34.192 9.220 -41.091 1.00 91.25 178 MET A O 1
ATOM 1448 N N . GLN A 1 179 ? 35.125 8.298 -39.261 1.00 87.88 179 GLN A N 1
ATOM 1449 C CA . GLN A 1 179 ? 35.528 9.555 -38.634 1.00 87.88 179 GLN A CA 1
ATOM 1450 C C . GLN A 1 179 ? 36.936 10.015 -39.027 1.00 87.88 179 GLN A C 1
ATOM 1452 O O . GLN A 1 179 ? 37.145 11.209 -39.217 1.00 87.88 179 GLN A O 1
ATOM 1457 N N . TYR A 1 180 ? 37.896 9.096 -39.180 1.00 88.62 180 TYR A N 1
ATOM 1458 C CA . TYR A 1 180 ? 39.314 9.447 -39.330 1.00 88.62 180 TYR A CA 1
ATOM 1459 C C . TYR A 1 180 ? 39.918 9.152 -40.708 1.00 88.62 180 TYR A C 1
ATOM 1461 O O . TYR A 1 180 ? 40.894 9.805 -41.078 1.00 88.62 180 TYR A O 1
ATOM 1469 N N . CYS A 1 181 ? 39.356 8.247 -41.520 1.00 89.06 181 CYS A N 1
ATOM 1470 C CA . CYS A 1 181 ? 39.912 7.999 -42.860 1.00 89.06 181 CYS A CA 1
ATOM 1471 C C . CYS A 1 181 ? 39.945 9.231 -43.787 1.00 89.06 181 CYS A C 1
ATOM 1473 O O . CYS A 1 181 ? 40.923 9.337 -44.529 1.00 89.06 181 CYS A O 1
ATOM 1475 N N . PRO A 1 182 ? 38.983 10.181 -43.752 1.00 87.69 182 PRO A N 1
ATOM 1476 C CA . PRO A 1 182 ? 39.080 11.404 -44.553 1.00 87.69 182 PRO A CA 1
ATOM 1477 C C . PRO A 1 182 ? 40.335 12.228 -44.243 1.00 87.69 182 PRO A C 1
ATOM 1479 O O . PRO A 1 182 ? 40.938 12.800 -45.150 1.00 87.69 182 PRO A O 1
ATOM 1482 N N . HIS A 1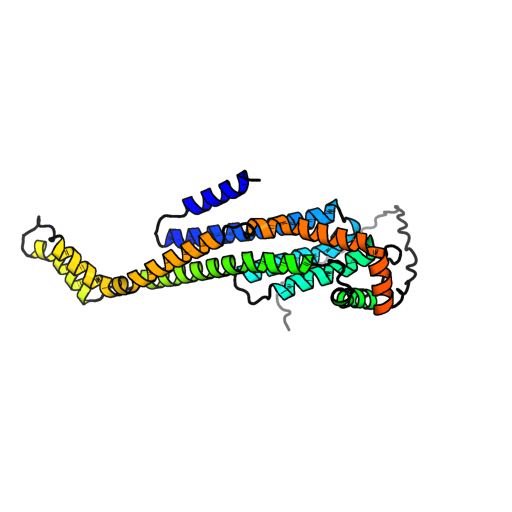 183 ? 40.787 12.222 -42.984 1.00 85.88 183 HIS A N 1
ATOM 1483 C CA . HIS A 1 183 ? 42.037 12.868 -42.591 1.00 85.88 183 HIS A CA 1
ATOM 1484 C C . HIS A 1 183 ? 43.253 12.147 -43.189 1.00 85.88 183 HIS A C 1
ATOM 1486 O O . HIS A 1 183 ? 44.146 12.783 -43.736 1.00 85.88 183 HIS A O 1
ATOM 1492 N N . CYS A 1 184 ? 43.274 10.814 -43.177 1.00 86.56 184 CYS A N 1
ATOM 1493 C CA . CYS A 1 184 ? 44.359 10.046 -43.798 1.00 86.56 184 CYS A CA 1
ATOM 1494 C C . CYS A 1 184 ? 44.424 10.206 -45.329 1.00 86.56 184 CYS A C 1
ATOM 1496 O O . CYS A 1 184 ? 45.479 9.997 -45.919 1.00 86.56 184 CYS A O 1
ATOM 1498 N N . GLN A 1 185 ? 43.308 10.559 -45.970 1.00 86.62 185 GLN A N 1
ATOM 1499 C CA . GLN A 1 185 ? 43.191 10.743 -47.421 1.00 86.62 185 GLN A CA 1
ATOM 1500 C C . GLN A 1 185 ? 43.343 12.209 -47.862 1.00 86.62 185 GLN A C 1
ATOM 1502 O O . GLN A 1 185 ? 43.086 12.528 -49.020 1.00 86.62 185 GLN A O 1
ATOM 1507 N N . SER A 1 186 ? 43.749 13.108 -46.957 1.00 82.31 186 SER A N 1
ATOM 1508 C CA . SER A 1 186 ? 43.892 14.550 -47.216 1.00 82.31 186 SER A CA 1
ATOM 1509 C C . SER A 1 186 ? 42.582 15.269 -47.587 1.00 82.31 186 SER A C 1
ATOM 1511 O O . SER A 1 186 ? 42.611 16.368 -48.137 1.00 82.31 186 SER A O 1
ATOM 1513 N N . VAL A 1 187 ? 41.422 14.703 -47.227 1.00 78.88 187 VAL A N 1
ATOM 1514 C CA . VAL A 1 187 ? 40.081 15.290 -47.427 1.00 78.88 187 VAL A CA 1
ATOM 1515 C C . VAL A 1 187 ? 39.535 15.825 -46.093 1.00 78.88 187 VAL A C 1
ATOM 1517 O O . VAL A 1 187 ? 38.494 15.408 -45.583 1.00 78.88 187 VAL A O 1
ATOM 1520 N N . MET A 1 188 ? 40.274 16.772 -45.513 1.00 64.94 188 MET A N 1
ATOM 1521 C CA . MET A 1 188 ? 40.163 17.218 -44.111 1.00 64.94 188 MET A CA 1
ATOM 1522 C C . MET A 1 188 ? 38.859 17.948 -43.734 1.00 64.94 188 MET A C 1
ATOM 1524 O O . MET A 1 188 ? 38.579 18.114 -42.551 1.00 64.94 188 MET A O 1
ATOM 1528 N N . LEU A 1 189 ? 38.062 18.400 -44.708 1.00 68.81 189 LEU A N 1
ATOM 1529 C CA . LEU A 1 189 ? 36.841 19.197 -44.486 1.00 68.81 189 LEU A CA 1
ATOM 1530 C C . LEU A 1 189 ? 35.538 18.444 -44.795 1.00 68.81 189 LEU A C 1
ATOM 1532 O O . LEU A 1 189 ? 34.457 19.033 -44.759 1.00 68.81 189 LEU A O 1
ATOM 1536 N N . SER A 1 190 ? 35.615 17.148 -45.105 1.00 75.62 190 SER A N 1
ATOM 1537 C CA . SER A 1 190 ? 34.430 16.357 -45.443 1.00 75.62 190 SER A CA 1
ATOM 1538 C C . SER A 1 190 ? 33.821 15.706 -44.199 1.00 75.62 190 SER A C 1
ATOM 1540 O O . SER A 1 190 ? 34.456 14.911 -43.510 1.00 75.62 190 SER A O 1
ATOM 1542 N N . LYS A 1 191 ? 32.564 16.049 -43.894 1.00 82.62 191 LYS A N 1
ATOM 1543 C CA . LYS A 1 191 ? 31.768 15.317 -42.899 1.00 82.62 191 LYS A CA 1
ATOM 1544 C C . LYS A 1 191 ? 31.260 14.009 -43.517 1.00 82.62 191 LYS A C 1
ATOM 1546 O O . LYS A 1 191 ? 30.940 14.005 -44.709 1.00 82.62 191 LYS A O 1
ATOM 1551 N N . PRO A 1 192 ? 31.128 12.917 -42.739 1.00 84.25 192 PRO A N 1
ATOM 1552 C CA . PRO A 1 192 ? 30.509 11.698 -43.243 1.00 84.25 192 PRO A CA 1
ATOM 1553 C C . PRO A 1 192 ? 29.078 11.990 -43.701 1.00 84.25 192 PRO A C 1
ATOM 1555 O O . PRO A 1 192 ? 28.337 12.729 -43.048 1.00 84.25 192 PRO A O 1
ATOM 1558 N N . CYS A 1 193 ? 28.678 11.404 -44.829 1.00 90.19 193 CYS A N 1
ATOM 1559 C CA . CYS A 1 193 ? 27.308 11.517 -45.318 1.00 90.19 193 CYS A CA 1
ATOM 1560 C C . CYS A 1 193 ? 26.327 11.006 -44.254 1.00 90.19 193 CYS A C 1
ATOM 1562 O O . CYS A 1 193 ? 26.594 9.988 -43.613 1.00 90.19 193 CYS A O 1
ATOM 1564 N N . MET A 1 194 ? 25.161 11.647 -44.126 1.00 91.50 194 MET A N 1
ATOM 1565 C CA . MET A 1 194 ? 24.132 11.251 -43.153 1.00 91.50 194 MET A CA 1
ATOM 1566 C C . MET A 1 194 ? 23.795 9.754 -43.247 1.00 91.50 194 MET A C 1
ATOM 1568 O O . MET A 1 194 ? 23.808 9.051 -42.242 1.00 91.50 194 MET A O 1
ATOM 1572 N N . GLY A 1 195 ? 23.571 9.240 -44.461 1.00 92.69 195 GLY A N 1
ATOM 1573 C CA . GLY A 1 195 ? 23.269 7.821 -44.675 1.00 92.69 195 GLY A CA 1
ATOM 1574 C C . GLY A 1 195 ? 24.409 6.879 -44.271 1.00 92.69 195 GLY A C 1
ATOM 1575 O O . GLY A 1 195 ? 24.157 5.836 -43.675 1.00 92.69 195 GLY A O 1
ATOM 1576 N N . TYR A 1 196 ? 25.664 7.262 -44.531 1.00 90.06 196 TYR A N 1
ATOM 1577 C CA . TYR A 1 196 ? 26.826 6.471 -44.116 1.00 90.06 196 TYR A CA 1
ATOM 1578 C C . TYR A 1 196 ? 26.966 6.452 -42.590 1.00 90.06 196 TYR A C 1
ATOM 1580 O O . TYR A 1 196 ? 27.123 5.381 -42.007 1.00 90.06 196 TYR A O 1
ATOM 1588 N N . CYS A 1 197 ? 26.803 7.613 -41.947 1.00 89.25 197 CYS A N 1
ATOM 1589 C CA . CYS A 1 197 ? 26.806 7.740 -40.492 1.00 89.25 197 CYS A CA 1
ATOM 1590 C C . CYS A 1 197 ? 25.744 6.857 -39.836 1.00 89.25 197 CYS A C 1
ATOM 1592 O O . CYS A 1 197 ? 26.056 6.026 -38.984 1.00 89.25 197 CYS A O 1
ATOM 1594 N N . LEU A 1 198 ? 24.499 6.964 -40.303 1.00 89.19 198 LEU A N 1
ATOM 1595 C CA . LEU A 1 198 ? 23.392 6.171 -39.780 1.00 89.19 198 LEU A CA 1
ATOM 1596 C C . LEU A 1 198 ? 23.620 4.668 -39.959 1.00 89.19 198 LEU A C 1
ATOM 1598 O O . LEU A 1 198 ? 23.290 3.903 -39.059 1.00 89.19 198 LEU A O 1
ATOM 1602 N N . ASN A 1 199 ? 24.197 4.228 -41.078 1.00 90.81 199 ASN A N 1
ATOM 1603 C CA . ASN A 1 199 ? 24.474 2.808 -41.299 1.00 90.81 199 ASN A CA 1
ATOM 1604 C C . ASN A 1 199 ? 25.558 2.272 -40.355 1.00 90.81 199 ASN A C 1
ATOM 1606 O O . ASN A 1 199 ? 25.389 1.190 -39.793 1.00 90.81 199 ASN A O 1
ATOM 1610 N N . VAL A 1 200 ? 26.636 3.032 -40.139 1.00 90.44 200 VAL A N 1
ATOM 1611 C CA . VAL A 1 200 ? 27.700 2.655 -39.195 1.00 90.44 200 VAL A CA 1
ATOM 1612 C C . VAL A 1 200 ? 27.154 2.592 -37.767 1.00 90.44 200 VAL A C 1
ATOM 1614 O O . VAL A 1 200 ? 27.343 1.587 -37.085 1.00 90.44 200 VAL A O 1
ATOM 1617 N N . VAL A 1 201 ? 26.414 3.617 -37.334 1.00 87.44 201 VAL A N 1
ATOM 1618 C CA . VAL A 1 201 ? 25.837 3.677 -35.981 1.00 87.44 201 VAL A CA 1
ATOM 1619 C C . VAL A 1 201 ? 24.792 2.579 -35.762 1.00 87.44 201 VAL A C 1
ATOM 1621 O O . VAL A 1 201 ? 24.811 1.932 -34.718 1.00 87.44 201 VAL A O 1
ATOM 1624 N N . ARG A 1 202 ? 23.927 2.290 -36.744 1.00 85.88 202 ARG A N 1
ATOM 1625 C CA . ARG A 1 202 ? 22.974 1.167 -36.660 1.00 85.88 202 ARG A CA 1
ATOM 1626 C C . ARG A 1 202 ? 23.677 -0.176 -36.512 1.00 85.88 202 ARG A C 1
ATOM 1628 O O . ARG A 1 202 ? 23.248 -0.981 -35.698 1.00 85.88 202 ARG A O 1
ATOM 1635 N N . GLY A 1 203 ? 24.761 -0.407 -37.254 1.00 86.88 203 GLY A N 1
ATOM 1636 C CA . GLY A 1 203 ? 25.562 -1.625 -37.104 1.00 86.88 203 GLY A CA 1
ATOM 1637 C C . GLY A 1 203 ? 26.194 -1.742 -35.713 1.00 86.88 203 GLY A C 1
ATOM 1638 O O . GLY A 1 203 ? 26.210 -2.821 -35.129 1.00 86.88 203 GLY A O 1
ATOM 1639 N N . CYS A 1 204 ? 26.659 -0.623 -35.157 1.00 85.19 204 CYS A N 1
ATOM 1640 C CA . CYS A 1 204 ? 27.204 -0.550 -33.802 1.00 85.19 204 CYS A CA 1
ATOM 1641 C C . CYS A 1 204 ? 26.161 -0.774 -32.698 1.00 85.19 204 CYS A C 1
ATOM 1643 O O . CYS A 1 204 ? 26.492 -1.341 -31.661 1.00 85.19 204 CYS A O 1
ATOM 1645 N N . LEU A 1 205 ? 24.920 -0.335 -32.919 1.00 82.38 205 LEU A N 1
ATOM 1646 C CA . LEU A 1 205 ? 23.816 -0.393 -31.956 1.00 82.38 205 LEU A CA 1
ATOM 1647 C C . LEU A 1 205 ? 22.794 -1.490 -32.279 1.00 82.38 205 LEU A C 1
ATOM 1649 O O . LEU A 1 205 ? 21.681 -1.453 -31.761 1.00 82.38 205 LEU A O 1
ATOM 1653 N N . ALA A 1 206 ? 23.147 -2.470 -33.113 1.00 81.88 206 ALA A N 1
ATOM 1654 C CA . ALA A 1 206 ? 22.213 -3.494 -33.579 1.00 81.88 206 ALA A CA 1
ATOM 1655 C C . ALA A 1 206 ? 21.496 -4.213 -32.416 1.00 81.88 206 ALA A C 1
ATOM 1657 O O . ALA A 1 206 ? 20.281 -4.389 -32.448 1.00 81.88 206 ALA A O 1
ATOM 1658 N N . HIS A 1 207 ? 22.212 -4.522 -31.331 1.00 74.88 207 HIS A N 1
ATOM 1659 C CA . HIS A 1 207 ? 21.618 -5.177 -30.158 1.00 74.88 207 HIS A CA 1
ATOM 1660 C C . HIS A 1 207 ? 20.619 -4.262 -29.420 1.00 74.88 207 HIS A C 1
ATOM 1662 O O . HIS A 1 207 ? 19.580 -4.718 -28.953 1.00 74.88 207 HIS A O 1
ATOM 1668 N N . MET A 1 208 ? 20.868 -2.948 -29.383 1.00 75.94 208 MET A N 1
ATOM 1669 C CA . MET A 1 208 ? 19.919 -1.978 -28.820 1.00 75.94 208 MET A CA 1
ATOM 1670 C C . MET A 1 208 ? 18.677 -1.818 -29.700 1.00 75.94 208 MET A C 1
ATOM 1672 O O . MET A 1 208 ? 17.578 -1.603 -29.193 1.00 75.94 208 MET A O 1
ATOM 1676 N N . THR A 1 209 ? 18.826 -1.945 -31.024 1.00 78.00 209 THR A N 1
ATOM 1677 C CA . THR A 1 209 ? 17.678 -1.868 -31.938 1.00 78.00 209 THR A CA 1
ATOM 1678 C C . THR A 1 209 ? 16.701 -3.030 -31.766 1.00 78.00 209 THR A C 1
ATOM 1680 O O . THR A 1 209 ? 15.505 -2.829 -31.967 1.00 78.00 209 THR A O 1
ATOM 1683 N N . GLU A 1 210 ? 17.174 -4.200 -31.328 1.00 82.75 210 GLU A N 1
ATOM 1684 C CA . GLU A 1 210 ? 16.323 -5.349 -30.989 1.00 82.75 210 GLU A CA 1
ATOM 1685 C C . GLU A 1 210 ? 15.545 -5.128 -29.681 1.00 82.75 210 GLU A C 1
ATOM 1687 O O . GLU A 1 210 ? 14.367 -5.470 -29.599 1.00 82.75 210 GLU A O 1
ATOM 1692 N N . LEU A 1 211 ? 16.160 -4.486 -28.680 1.00 83.56 211 LEU A N 1
ATOM 1693 C CA . LEU A 1 211 ? 15.505 -4.153 -27.407 1.00 83.56 211 LEU A CA 1
ATOM 1694 C C . LEU A 1 211 ? 14.453 -3.042 -27.553 1.00 83.56 211 LEU A C 1
ATOM 1696 O O . LEU A 1 211 ? 13.443 -3.035 -26.848 1.00 83.56 211 LEU A O 1
ATOM 1700 N N . ASN A 1 212 ? 14.675 -2.103 -28.473 1.00 82.31 212 ASN A N 1
ATOM 1701 C CA . ASN A 1 212 ? 13.855 -0.909 -28.657 1.00 82.31 212 ASN A CA 1
ATOM 1702 C C . ASN A 1 212 ? 12.324 -1.151 -28.681 1.00 82.31 212 ASN A C 1
ATOM 1704 O O . ASN A 1 212 ? 11.622 -0.469 -27.931 1.00 82.31 212 ASN A O 1
ATOM 1708 N N . PRO A 1 213 ? 11.757 -2.083 -29.479 1.00 88.94 213 PRO A N 1
ATOM 1709 C CA . PRO A 1 213 ? 10.312 -2.342 -29.466 1.00 88.94 213 PRO A CA 1
ATOM 1710 C C . PRO A 1 213 ? 9.796 -2.862 -28.115 1.00 88.94 213 PRO A C 1
ATOM 1712 O O . PRO A 1 213 ? 8.708 -2.467 -27.690 1.00 88.94 213 PRO A O 1
ATOM 1715 N N . HIS A 1 214 ? 10.570 -3.702 -27.422 1.00 89.94 214 HIS A N 1
ATOM 1716 C CA . HIS A 1 214 ? 10.213 -4.219 -26.099 1.00 89.94 214 HIS A CA 1
ATOM 1717 C C . HIS A 1 214 ? 10.245 -3.117 -25.041 1.00 89.94 214 HIS A C 1
ATOM 1719 O O . HIS A 1 214 ? 9.323 -3.022 -24.236 1.00 89.94 214 HIS A O 1
ATOM 1725 N N . TRP A 1 215 ? 11.246 -2.236 -25.099 1.00 88.94 215 TRP A N 1
ATOM 1726 C CA . TRP A 1 215 ? 11.332 -1.072 -24.222 1.00 88.94 215 TRP A CA 1
ATOM 1727 C C . TRP A 1 215 ? 10.122 -0.144 -24.385 1.00 88.94 215 TRP A C 1
ATOM 1729 O O . TRP A 1 215 ? 9.484 0.219 -23.402 1.00 88.94 215 TRP A O 1
ATOM 1739 N N . HIS A 1 216 ? 9.724 0.169 -25.622 1.00 87.62 216 HIS A N 1
ATOM 1740 C CA . HIS A 1 216 ? 8.532 0.987 -25.877 1.00 87.62 216 HIS A CA 1
ATOM 1741 C C . HIS A 1 216 ? 7.239 0.316 -25.386 1.00 87.62 216 HIS A C 1
ATOM 1743 O O . HIS A 1 216 ? 6.341 0.990 -24.885 1.00 87.62 216 HIS A O 1
ATOM 1749 N N . ALA A 1 217 ? 7.114 -1.007 -25.524 1.00 93.44 217 ALA A N 1
ATOM 1750 C CA . ALA A 1 217 ? 5.973 -1.742 -24.979 1.00 93.44 217 ALA A CA 1
ATOM 1751 C C . ALA A 1 217 ? 5.948 -1.714 -23.441 1.00 93.44 217 ALA A C 1
ATOM 1753 O O . ALA A 1 217 ? 4.883 -1.508 -22.858 1.00 93.44 217 ALA A O 1
ATOM 1754 N N . TYR A 1 218 ? 7.110 -1.859 -22.803 1.00 92.25 218 TYR A N 1
ATOM 1755 C CA . TYR A 1 218 ? 7.272 -1.751 -21.356 1.00 92.25 218 TYR A CA 1
ATOM 1756 C C . TYR A 1 218 ? 6.869 -0.361 -20.841 1.00 92.25 218 TYR A C 1
ATOM 1758 O O . TYR A 1 218 ? 6.041 -0.280 -19.939 1.00 92.25 218 TYR A O 1
ATOM 1766 N N . ILE A 1 219 ? 7.363 0.722 -21.457 1.00 89.69 219 ILE A N 1
ATOM 1767 C CA . ILE A 1 219 ? 7.018 2.098 -21.057 1.00 89.69 219 ILE A CA 1
ATOM 1768 C C . ILE A 1 219 ? 5.512 2.354 -21.181 1.00 89.69 219 ILE A C 1
ATOM 1770 O O . ILE A 1 219 ? 4.905 2.825 -20.226 1.00 89.69 219 ILE A O 1
ATOM 1774 N N . ARG A 1 220 ? 4.877 1.956 -22.292 1.00 90.25 220 ARG A N 1
ATOM 1775 C CA . ARG A 1 220 ? 3.413 2.076 -22.434 1.00 90.25 220 ARG A CA 1
ATOM 1776 C C . ARG A 1 220 ? 2.651 1.300 -21.359 1.00 90.25 220 ARG A C 1
ATOM 1778 O O . ARG A 1 220 ? 1.694 1.816 -20.799 1.00 90.25 220 ARG A O 1
ATOM 1785 N N . SER A 1 221 ? 3.095 0.086 -21.034 1.00 93.75 221 SER A N 1
ATOM 1786 C CA . SER A 1 221 ? 2.468 -0.719 -19.973 1.00 93.75 221 SER A CA 1
ATOM 1787 C C . SER A 1 221 ? 2.632 -0.066 -18.595 1.00 93.75 221 SER A C 1
ATOM 1789 O O . SER A 1 221 ? 1.732 -0.124 -17.762 1.00 93.75 221 SER A O 1
ATOM 1791 N N . LEU A 1 222 ? 3.778 0.577 -18.352 1.00 90.38 222 LEU A N 1
ATOM 1792 C CA . LEU A 1 222 ? 4.053 1.317 -17.125 1.00 90.38 222 LEU A CA 1
ATOM 1793 C C . LEU A 1 222 ? 3.168 2.572 -17.013 1.00 90.38 222 LEU A C 1
ATOM 1795 O O . LEU A 1 222 ? 2.645 2.849 -15.937 1.00 90.38 222 LEU A O 1
ATOM 1799 N N . GLU A 1 223 ? 2.951 3.291 -18.117 1.00 87.94 223 GLU A N 1
ATOM 1800 C CA . GLU A 1 223 ? 2.015 4.421 -18.200 1.00 87.94 223 GLU A CA 1
ATOM 1801 C C . GLU A 1 223 ? 0.562 3.978 -17.967 1.00 87.94 223 GLU A C 1
ATOM 1803 O O . GLU A 1 223 ? -0.160 4.600 -17.188 1.00 87.94 223 GLU A O 1
ATOM 1808 N N . GLU A 1 224 ? 0.125 2.880 -18.589 1.00 89.75 224 GLU A N 1
ATOM 1809 C CA . GLU A 1 224 ? -1.204 2.294 -18.372 1.00 89.75 224 GLU A CA 1
ATOM 1810 C C . GLU A 1 224 ? -1.416 1.893 -16.907 1.00 89.75 224 GLU A C 1
ATOM 1812 O O . GLU A 1 224 ? -2.456 2.206 -16.323 1.00 89.75 224 GLU A O 1
ATOM 1817 N N . LEU A 1 225 ? -0.416 1.257 -16.288 1.00 89.75 225 LEU A N 1
ATOM 1818 C CA . LEU A 1 225 ? -0.450 0.897 -14.873 1.00 89.75 225 LEU A CA 1
ATOM 1819 C C . LEU A 1 225 ? -0.486 2.137 -13.974 1.00 89.75 225 LEU A C 1
ATOM 1821 O O . LEU A 1 225 ? -1.293 2.186 -13.048 1.00 89.75 225 LEU A O 1
ATOM 1825 N N . SER A 1 226 ? 0.335 3.150 -14.266 1.00 88.75 226 SER A N 1
ATOM 1826 C CA . SER A 1 226 ? 0.320 4.427 -13.547 1.00 88.75 226 SER A CA 1
ATOM 1827 C C . SER A 1 226 ? -1.065 5.068 -13.607 1.00 88.75 226 SER A C 1
ATOM 1829 O O . SER A 1 226 ? -1.627 5.428 -12.578 1.00 88.75 226 SER A O 1
ATOM 1831 N N . ASN A 1 227 ? -1.687 5.121 -14.785 1.00 85.19 227 ASN A N 1
ATOM 1832 C CA . ASN A 1 227 ? -3.045 5.640 -14.939 1.00 85.19 227 ASN A CA 1
ATOM 1833 C C . ASN A 1 227 ? -4.076 4.813 -14.158 1.00 85.19 227 ASN A C 1
ATOM 1835 O O . ASN A 1 227 ? -4.958 5.385 -13.526 1.00 85.19 227 ASN A O 1
ATOM 1839 N N . ALA A 1 228 ? -3.952 3.483 -14.142 1.00 83.00 228 ALA A N 1
ATOM 1840 C CA . ALA A 1 228 ? -4.845 2.604 -13.386 1.00 83.00 228 ALA A CA 1
ATOM 1841 C C . ALA A 1 228 ? -4.701 2.749 -11.860 1.00 83.00 228 ALA A C 1
ATOM 1843 O O . ALA A 1 228 ? -5.652 2.475 -11.126 1.00 83.00 228 ALA A O 1
ATOM 1844 N N . MET A 1 229 ? -3.535 3.188 -11.375 1.00 85.75 229 MET A N 1
ATOM 1845 C CA . MET A 1 229 ? -3.329 3.521 -9.962 1.00 85.75 229 MET A CA 1
ATOM 1846 C C . MET A 1 229 ? -4.103 4.775 -9.535 1.00 85.75 229 MET A C 1
ATOM 1848 O O . MET A 1 229 ? -4.378 4.927 -8.346 1.00 85.75 229 MET A O 1
ATOM 1852 N N . HIS A 1 230 ? -4.479 5.645 -10.478 1.00 79.56 230 HIS A N 1
ATOM 1853 C CA . HIS A 1 230 ? -5.295 6.828 -10.221 1.00 79.56 230 HIS A CA 1
ATOM 1854 C C . HIS A 1 230 ? -6.782 6.467 -10.332 1.00 79.56 230 HIS A C 1
ATOM 1856 O O . HIS A 1 230 ? -7.299 6.147 -11.402 1.00 79.56 230 HIS A O 1
ATOM 1862 N N . GLY A 1 231 ? -7.509 6.524 -9.217 1.00 73.56 231 GLY A N 1
ATOM 1863 C CA . GLY A 1 231 ? -8.925 6.170 -9.191 1.00 73.56 231 GLY A CA 1
ATOM 1864 C C . GLY A 1 231 ? -9.593 6.494 -7.862 1.00 73.56 231 GLY A C 1
ATOM 1865 O O . GLY A 1 231 ? -8.980 7.026 -6.947 1.00 73.56 231 GLY A O 1
ATOM 1866 N N . THR A 1 232 ? -10.871 6.134 -7.718 1.00 71.00 232 THR A N 1
ATOM 1867 C CA . THR A 1 232 ? -11.654 6.422 -6.497 1.00 71.00 232 THR A CA 1
ATOM 1868 C C . THR A 1 232 ? -11.105 5.755 -5.230 1.00 71.00 232 THR A C 1
ATOM 1870 O O . THR A 1 232 ? -11.514 6.110 -4.130 1.00 71.00 232 THR A O 1
ATOM 1873 N N . TYR A 1 233 ? -10.227 4.763 -5.385 1.00 80.38 233 TYR A N 1
ATOM 1874 C CA . TYR A 1 233 ? -9.535 4.053 -4.312 1.00 80.38 233 TYR A CA 1
ATOM 1875 C C . TYR A 1 233 ? -8.045 3.940 -4.641 1.00 80.38 233 TYR A C 1
ATOM 1877 O O . TYR A 1 233 ? -7.487 2.845 -4.607 1.00 80.38 233 TYR A O 1
ATOM 1885 N N . ASP A 1 234 ? -7.421 5.058 -5.015 1.00 88.88 234 ASP A N 1
ATOM 1886 C CA . ASP A 1 234 ? -5.964 5.122 -5.100 1.00 88.88 234 ASP A CA 1
ATOM 1887 C C . ASP A 1 234 ? -5.310 4.900 -3.720 1.00 88.88 234 ASP A C 1
ATOM 1889 O O . ASP A 1 234 ? -5.964 4.866 -2.668 1.00 88.88 234 ASP A O 1
ATOM 1893 N N . ILE A 1 235 ? -3.998 4.677 -3.726 1.00 93.19 235 ILE A N 1
ATOM 1894 C CA . ILE A 1 235 ? -3.248 4.349 -2.510 1.00 93.19 235 ILE A CA 1
ATOM 1895 C C . ILE A 1 235 ? -3.279 5.473 -1.473 1.00 93.19 235 ILE A C 1
ATOM 1897 O O . ILE A 1 235 ? -3.383 5.187 -0.280 1.00 93.19 235 ILE A O 1
ATOM 1901 N N . GLU A 1 236 ? -3.264 6.734 -1.912 1.00 93.25 236 GLU A N 1
ATOM 1902 C CA . GLU A 1 236 ? -3.360 7.891 -1.023 1.00 93.25 236 GLU A CA 1
ATOM 1903 C C . GLU A 1 236 ? -4.705 7.893 -0.299 1.00 93.25 236 GLU A C 1
ATOM 1905 O O . GLU A 1 236 ? -4.763 7.927 0.932 1.00 93.25 236 GLU A O 1
ATOM 1910 N N . HIS A 1 237 ? -5.791 7.771 -1.057 1.00 94.12 237 HIS A N 1
ATOM 1911 C CA . HIS A 1 237 ? -7.139 7.736 -0.532 1.00 94.12 237 HIS A CA 1
ATOM 1912 C C . HIS A 1 237 ? -7.331 6.578 0.448 1.00 94.12 237 HIS A C 1
ATOM 1914 O O . HIS A 1 237 ? -7.868 6.782 1.537 1.00 94.12 237 HIS A O 1
ATOM 1920 N N . VAL A 1 238 ? -6.897 5.367 0.096 1.00 95.50 238 VAL A N 1
ATOM 1921 C CA . VAL A 1 238 ? -7.090 4.186 0.949 1.00 95.50 238 VAL A CA 1
ATOM 1922 C C . VAL A 1 238 ? -6.295 4.293 2.250 1.00 95.50 238 VAL A C 1
ATOM 1924 O O . VAL A 1 238 ? -6.851 4.031 3.317 1.00 95.50 238 VAL A O 1
ATOM 1927 N N . LEU A 1 239 ? -5.024 4.705 2.190 1.00 96.62 239 LEU A N 1
ATOM 1928 C CA . LEU A 1 239 ? -4.180 4.792 3.383 1.00 96.62 239 LEU A CA 1
ATOM 1929 C C . LEU A 1 239 ? -4.591 5.961 4.282 1.00 96.62 239 LEU A C 1
ATOM 1931 O O . LEU A 1 239 ? -4.819 5.761 5.476 1.00 96.62 239 LEU A O 1
ATOM 1935 N N . LEU A 1 240 ? -4.774 7.166 3.734 1.00 96.31 240 LEU A N 1
ATOM 1936 C CA . LEU A 1 240 ? -5.111 8.334 4.554 1.00 96.31 240 LEU A CA 1
ATOM 1937 C C . LEU A 1 240 ? -6.503 8.237 5.183 1.00 96.31 240 LEU A C 1
ATOM 1939 O O . LEU A 1 240 ? -6.705 8.785 6.265 1.00 96.31 240 LEU A O 1
ATOM 1943 N N . ASN A 1 241 ? -7.450 7.516 4.572 1.00 96.56 241 ASN A N 1
ATOM 1944 C CA . ASN A 1 241 ? -8.789 7.313 5.138 1.00 96.56 241 ASN A CA 1
ATOM 1945 C C . ASN A 1 241 ? -8.919 6.037 5.986 1.00 96.56 241 ASN A C 1
ATOM 1947 O O . ASN A 1 241 ? -10.002 5.775 6.511 1.00 96.56 241 ASN A O 1
ATOM 1951 N N . PHE A 1 242 ? -7.845 5.264 6.182 1.00 98.25 242 PHE A N 1
ATOM 1952 C CA . PHE A 1 242 ? -7.893 4.046 6.996 1.00 98.25 242 PHE A CA 1
ATOM 1953 C C . PHE A 1 242 ? -8.411 4.315 8.417 1.00 98.25 242 PHE A C 1
ATOM 1955 O O . PHE A 1 242 ? -9.293 3.604 8.897 1.00 98.25 242 PHE A O 1
ATOM 1962 N N . HIS A 1 243 ? -7.953 5.395 9.055 1.00 98.25 243 HIS A N 1
ATOM 1963 C CA . HIS A 1 243 ? -8.411 5.794 10.389 1.00 98.25 243 HIS A CA 1
ATOM 1964 C C . HIS A 1 243 ? -9.938 5.997 10.464 1.00 98.25 243 HIS A C 1
ATOM 1966 O O . HIS A 1 243 ? -10.553 5.650 11.468 1.00 98.25 243 HIS A O 1
ATOM 1972 N N . LEU A 1 244 ? -10.583 6.488 9.399 1.00 98.12 244 LEU A N 1
ATOM 1973 C CA . LEU A 1 244 ? -12.042 6.642 9.360 1.00 98.12 244 LEU A CA 1
ATOM 1974 C C . LEU A 1 244 ? -12.747 5.282 9.367 1.00 98.12 244 LEU A C 1
ATOM 1976 O O . LEU A 1 244 ? -13.716 5.100 10.096 1.00 98.12 244 LEU A O 1
ATOM 1980 N N . LEU A 1 245 ? -12.225 4.303 8.622 1.00 98.19 245 LEU A N 1
ATOM 1981 C CA . LEU A 1 245 ? -12.754 2.936 8.631 1.00 98.19 245 LEU A CA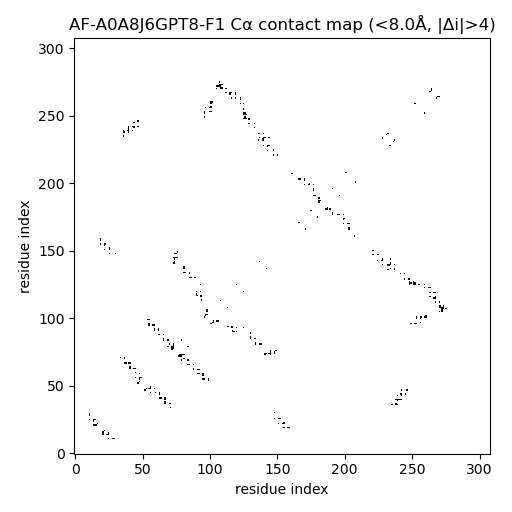 1
ATOM 1982 C C . LEU A 1 245 ? -12.568 2.274 9.999 1.00 98.19 245 LEU A C 1
ATOM 1984 O O . LEU A 1 245 ? -13.455 1.556 10.455 1.00 98.19 245 LEU A O 1
ATOM 1988 N N . VAL A 1 246 ? -11.447 2.537 10.677 1.00 98.56 246 VAL A N 1
ATOM 1989 C CA . VAL A 1 246 ? -11.228 2.075 12.055 1.00 98.56 246 VAL A CA 1
ATOM 1990 C C . VAL A 1 246 ? -12.244 2.708 13.007 1.00 98.56 246 VAL A C 1
ATOM 1992 O O . VAL A 1 246 ? -12.865 1.994 13.791 1.00 98.56 246 VAL A O 1
ATOM 1995 N N . ASN A 1 247 ? -12.475 4.019 12.910 1.00 98.44 247 ASN A N 1
ATOM 1996 C CA . ASN A 1 247 ? -13.486 4.714 13.707 1.00 98.44 247 ASN A CA 1
ATOM 1997 C C . ASN A 1 247 ? -14.895 4.141 13.474 1.00 98.44 247 ASN A C 1
ATOM 1999 O O . ASN A 1 247 ? -15.599 3.831 14.435 1.00 98.44 247 ASN A O 1
ATOM 2003 N N . ASP A 1 248 ? -15.284 3.932 12.214 1.00 98.44 248 ASP A N 1
ATOM 2004 C CA . ASP A 1 248 ? -16.565 3.313 11.857 1.00 98.44 248 ASP A CA 1
ATOM 2005 C C . ASP A 1 248 ? -16.685 1.897 12.437 1.00 98.44 248 ASP A C 1
ATOM 2007 O O . ASP A 1 248 ? -17.750 1.512 12.920 1.00 98.44 248 ASP A O 1
ATOM 2011 N N . ALA A 1 249 ? -15.594 1.122 12.431 1.00 98.38 249 ALA A N 1
ATOM 2012 C CA . ALA A 1 249 ? -15.570 -0.227 12.987 1.00 98.38 249 ALA A CA 1
ATOM 2013 C C . ALA A 1 249 ? -15.815 -0.207 14.496 1.00 98.38 249 ALA A C 1
ATOM 2015 O O . ALA A 1 249 ? -16.697 -0.915 14.990 1.00 98.38 249 ALA A O 1
ATOM 2016 N N . VAL A 1 250 ? -15.078 0.635 15.223 1.00 98.19 250 VAL A N 1
ATOM 2017 C CA . VAL A 1 250 ? -15.232 0.783 16.674 1.00 98.19 250 VAL A CA 1
ATOM 2018 C C . VAL A 1 250 ? -16.641 1.270 17.022 1.00 98.19 250 VAL A C 1
ATOM 2020 O O . VAL A 1 250 ? -17.280 0.704 17.910 1.00 98.19 250 VAL A O 1
ATOM 2023 N N . LEU A 1 251 ? -17.165 2.261 16.292 1.00 97.38 251 LEU A N 1
ATOM 2024 C CA . LEU A 1 251 ? -18.523 2.766 16.488 1.00 97.38 251 LEU A CA 1
ATOM 2025 C C . LEU A 1 251 ? -19.572 1.673 16.257 1.00 97.38 251 LEU A C 1
ATOM 2027 O O . LEU A 1 251 ? -20.482 1.512 17.067 1.00 97.38 251 LEU A O 1
ATOM 2031 N N . GLN A 1 252 ? -19.441 0.893 15.185 1.00 97.19 252 GLN A N 1
ATOM 2032 C CA . GLN A 1 252 ? -20.389 -0.173 14.879 1.00 97.19 252 GLN A CA 1
ATOM 2033 C C . GLN A 1 252 ? -20.394 -1.270 15.954 1.00 97.19 252 GLN A C 1
ATOM 2035 O O . GLN A 1 252 ? -21.462 -1.739 16.352 1.00 97.19 252 GLN A O 1
ATOM 2040 N N . ALA A 1 253 ? -19.218 -1.653 16.455 1.00 97.50 253 ALA A N 1
ATOM 2041 C CA . ALA A 1 253 ? -19.108 -2.597 17.562 1.00 97.50 253 ALA A CA 1
ATOM 2042 C C . ALA A 1 253 ? -19.742 -2.033 18.844 1.00 97.50 253 ALA A C 1
ATOM 2044 O O . ALA A 1 253 ? -20.471 -2.743 19.533 1.00 97.50 253 ALA A O 1
ATOM 2045 N N . HIS A 1 254 ? -19.532 -0.746 19.134 1.00 95.25 254 HIS A N 1
ATOM 2046 C CA . HIS A 1 254 ? -20.133 -0.089 20.292 1.00 95.25 254 HIS A CA 1
ATOM 2047 C C . HIS A 1 254 ? -21.670 -0.052 20.212 1.00 95.25 254 HIS A C 1
ATOM 2049 O O . HIS A 1 254 ? -22.342 -0.402 21.181 1.00 95.25 254 HIS A O 1
ATOM 2055 N N . LEU A 1 255 ? -22.235 0.277 19.043 1.00 95.69 255 LEU A N 1
ATOM 2056 C CA . LEU A 1 255 ? -23.688 0.283 18.815 1.00 95.69 255 LEU A CA 1
ATOM 2057 C C . LEU A 1 255 ? -24.325 -1.102 19.016 1.00 95.69 255 LEU A C 1
ATOM 2059 O O . LEU A 1 255 ? -25.431 -1.202 19.541 1.00 95.69 255 LEU A O 1
ATOM 2063 N N . ASN A 1 256 ? -23.611 -2.170 18.653 1.00 94.50 256 ASN A N 1
ATOM 2064 C CA . ASN A 1 256 ? -24.061 -3.555 18.818 1.00 94.50 256 ASN A CA 1
ATOM 2065 C C . ASN A 1 256 ? -23.620 -4.192 20.151 1.00 94.50 256 ASN A C 1
ATOM 2067 O O . ASN A 1 256 ? -23.729 -5.410 20.314 1.00 94.50 256 ASN A O 1
ATOM 2071 N N . GLY A 1 257 ? -23.138 -3.391 21.107 1.00 93.88 257 GLY A N 1
ATOM 2072 C CA . GLY A 1 257 ? -22.434 -3.863 22.301 1.00 93.88 257 GLY A CA 1
ATOM 2073 C C . GLY A 1 257 ? -23.182 -4.920 23.118 1.00 93.88 257 GLY A C 1
ATOM 2074 O O . GLY A 1 257 ? -22.581 -5.923 23.480 1.00 93.88 257 GLY A O 1
ATOM 2075 N N . GLN A 1 258 ? -24.490 -4.763 23.354 1.00 93.31 258 GLN A N 1
ATOM 2076 C CA . GLN A 1 258 ? -25.270 -5.736 24.144 1.00 93.31 258 GLN A CA 1
ATOM 2077 C C . GLN A 1 258 ? -25.346 -7.115 23.476 1.00 93.31 258 GLN A C 1
ATOM 2079 O O . GLN A 1 258 ? -25.114 -8.136 24.113 1.00 93.31 258 GLN A O 1
ATOM 2084 N N . ASN A 1 259 ? -25.589 -7.150 22.165 1.00 94.88 259 ASN A N 1
ATOM 2085 C CA . ASN A 1 259 ? -25.611 -8.403 21.414 1.00 94.88 259 ASN A CA 1
ATOM 2086 C C . ASN A 1 259 ? -24.219 -9.062 21.409 1.00 94.88 259 ASN A C 1
ATOM 2088 O O . ASN A 1 259 ? -24.085 -10.267 21.610 1.00 94.88 259 ASN A O 1
ATOM 2092 N N . LEU A 1 260 ? -23.163 -8.258 21.244 1.00 95.56 260 LEU A N 1
ATOM 2093 C CA . LEU A 1 260 ? -21.787 -8.748 21.306 1.00 95.56 260 LEU A CA 1
ATOM 2094 C C . LEU A 1 260 ? -21.420 -9.281 22.695 1.00 95.56 260 LEU A C 1
ATOM 2096 O O . LEU A 1 260 ? -20.761 -10.313 22.778 1.00 95.56 260 LEU A O 1
ATOM 2100 N N . LEU A 1 261 ? -21.874 -8.634 23.770 1.00 94.25 261 LEU A N 1
ATOM 2101 C CA . LEU A 1 261 ? -21.697 -9.104 25.143 1.00 94.25 261 LEU A CA 1
ATOM 2102 C C . LEU A 1 261 ? -22.314 -10.495 25.334 1.00 94.25 261 LEU A C 1
ATOM 2104 O O . LEU A 1 261 ? -21.630 -11.399 25.815 1.00 94.25 261 LEU A O 1
ATOM 2108 N N . ASP A 1 262 ? -23.559 -10.697 24.902 1.00 94.50 262 ASP A N 1
ATOM 2109 C CA . ASP A 1 262 ? -24.248 -11.988 25.018 1.00 94.50 262 ASP A CA 1
ATOM 2110 C C . ASP A 1 262 ? -23.553 -13.086 24.199 1.00 94.50 262 ASP A C 1
ATOM 2112 O O . ASP A 1 262 ? -23.316 -14.193 24.691 1.00 94.50 262 ASP A O 1
ATOM 2116 N N . GLN A 1 263 ? -23.183 -12.784 22.950 1.00 95.69 263 GLN A N 1
ATOM 2117 C CA . GLN A 1 263 ? -22.506 -13.742 22.075 1.00 95.69 263 GLN A CA 1
ATOM 2118 C C . GLN A 1 263 ? -21.119 -14.121 22.596 1.00 95.69 263 GLN A C 1
ATOM 2120 O O . GLN A 1 263 ? -20.778 -15.305 22.627 1.00 95.69 263 GLN A O 1
ATOM 2125 N N . VAL A 1 264 ? -20.323 -13.143 23.033 1.00 94.50 264 VAL A N 1
ATOM 2126 C CA . VAL A 1 264 ? -18.985 -13.397 23.579 1.00 94.50 264 VAL A CA 1
ATOM 2127 C C . VAL A 1 264 ? -19.084 -14.152 24.898 1.00 94.50 264 VAL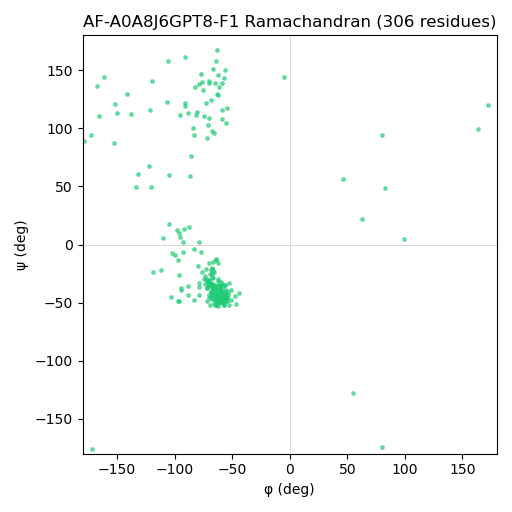 A C 1
ATOM 2129 O O . VAL A 1 264 ? -18.362 -15.126 25.074 1.00 94.50 264 VAL A O 1
ATOM 2132 N N . THR A 1 265 ? -20.023 -13.806 25.781 1.00 92.19 265 THR A N 1
ATOM 2133 C CA . THR A 1 265 ? -20.243 -14.545 27.037 1.00 92.19 265 THR A CA 1
ATOM 2134 C C . THR A 1 265 ? -20.671 -15.991 26.770 1.00 92.19 265 THR A C 1
ATOM 2136 O O . THR A 1 265 ? -20.265 -16.908 27.482 1.00 92.19 265 THR A O 1
ATOM 2139 N N . LYS A 1 266 ? -21.440 -16.238 25.704 1.00 94.44 266 LYS A N 1
ATOM 2140 C CA . LYS A 1 266 ? -21.809 -17.594 25.279 1.00 94.44 266 LYS A CA 1
ATOM 2141 C C . LYS A 1 266 ? -20.616 -18.403 24.752 1.00 94.44 266 LYS A C 1
ATOM 2143 O O . LYS A 1 266 ? -20.578 -19.611 24.968 1.00 94.44 266 LYS A O 1
ATOM 2148 N N . ILE A 1 267 ? -19.679 -17.767 24.047 1.00 94.31 267 ILE A N 1
ATOM 2149 C CA . ILE A 1 267 ? -18.510 -18.432 23.442 1.00 94.31 267 ILE A CA 1
ATOM 2150 C C . ILE A 1 267 ? -17.379 -18.614 24.463 1.00 94.31 267 ILE A C 1
ATOM 2152 O O . ILE A 1 267 ? -16.821 -19.702 24.577 1.00 94.31 267 ILE A O 1
ATOM 2156 N N . CYS A 1 268 ? -17.047 -17.556 25.201 1.00 92.12 268 CYS A N 1
ATOM 2157 C CA . CYS A 1 268 ? -15.892 -17.479 26.095 1.00 92.12 268 CYS A CA 1
ATOM 2158 C C . CYS A 1 268 ? -16.230 -17.709 27.573 1.00 92.12 268 CYS A C 1
ATOM 2160 O O . CYS A 1 268 ? -15.324 -17.853 28.393 1.00 92.12 268 CYS A O 1
ATOM 2162 N N . GLY A 1 269 ? -17.516 -17.763 27.926 1.00 88.69 269 GLY A N 1
ATOM 2163 C CA . GLY A 1 269 ? -17.973 -17.843 29.309 1.00 88.69 269 GLY A CA 1
ATOM 2164 C C . GLY A 1 269 ? -17.975 -16.485 30.010 1.00 88.69 269 GLY A C 1
ATOM 2165 O O . GLY A 1 269 ? -17.739 -15.441 29.407 1.00 88.69 269 GLY A O 1
ATOM 2166 N N . ASN A 1 270 ? -18.259 -16.498 31.313 1.00 83.25 270 ASN A N 1
ATOM 2167 C CA . ASN A 1 270 ? -18.216 -15.281 32.114 1.00 83.25 270 ASN A CA 1
ATOM 2168 C C . ASN A 1 270 ? -16.766 -14.889 32.429 1.00 83.25 270 ASN A C 1
ATOM 2170 O O . ASN A 1 270 ? -15.966 -15.756 32.795 1.00 83.25 270 ASN A O 1
ATOM 2174 N N . PRO A 1 271 ? -16.434 -13.591 32.381 1.00 75.50 271 PRO A N 1
ATOM 2175 C CA . PRO A 1 271 ? -15.119 -13.121 32.776 1.00 75.50 271 PRO A CA 1
ATOM 2176 C C . PRO A 1 271 ? -14.859 -13.417 34.257 1.00 75.50 271 PRO A C 1
ATOM 2178 O O . PRO A 1 271 ? -15.648 -13.059 35.137 1.00 75.50 271 PRO A O 1
ATOM 2181 N N . VAL A 1 272 ? -13.721 -14.049 34.544 1.00 67.38 272 VAL A N 1
ATOM 2182 C CA . VAL A 1 272 ? -13.252 -14.264 35.916 1.00 67.38 272 VAL A CA 1
ATOM 2183 C C . VAL A 1 272 ? -12.719 -12.934 36.443 1.00 67.38 272 VAL A C 1
ATOM 2185 O O . VAL A 1 272 ? -11.692 -12.452 35.974 1.00 67.38 272 VAL A O 1
ATOM 2188 N N . ARG A 1 273 ? -13.412 -12.323 37.411 1.00 60.19 273 ARG A N 1
ATOM 2189 C CA . ARG A 1 273 ? -12.923 -11.112 38.084 1.00 60.19 273 ARG A CA 1
ATOM 2190 C C . ARG A 1 273 ? -11.730 -11.474 38.964 1.00 60.19 273 ARG A C 1
ATOM 2192 O O . ARG A 1 273 ? -11.908 -12.100 40.008 1.00 60.19 273 ARG A O 1
ATOM 2199 N N . ILE A 1 274 ? -10.531 -11.058 38.573 1.00 56.84 274 ILE A N 1
ATOM 2200 C CA . ILE A 1 274 ? -9.391 -11.040 39.487 1.00 56.84 274 ILE A CA 1
ATOM 2201 C C . ILE A 1 274 ? -9.548 -9.770 40.325 1.00 56.84 274 ILE A C 1
ATOM 2203 O O . ILE A 1 274 ? -9.541 -8.662 39.804 1.00 56.84 274 ILE A O 1
ATOM 2207 N N . ALA A 1 275 ? -9.790 -9.923 41.628 1.00 39.34 275 ALA A N 1
ATOM 2208 C CA . ALA A 1 275 ? -9.869 -8.787 42.536 1.00 39.34 275 ALA A CA 1
ATOM 2209 C C . ALA A 1 275 ? -8.460 -8.220 42.746 1.00 39.34 275 ALA A C 1
ATOM 2211 O O . ALA A 1 275 ? -7.727 -8.661 43.632 1.00 39.34 275 AL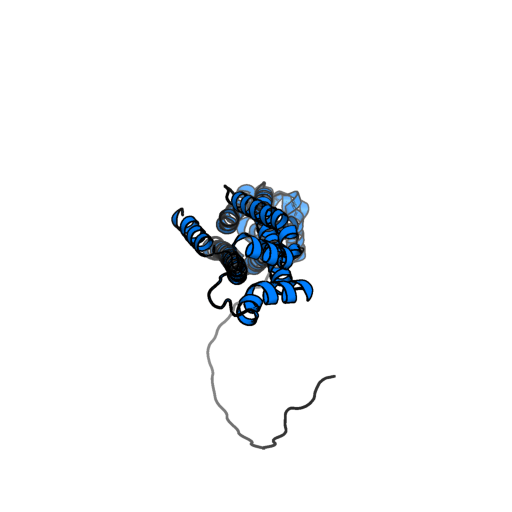A A O 1
ATOM 2212 N N . THR A 1 276 ? -8.068 -7.251 41.927 1.00 42.72 276 THR A N 1
ATOM 2213 C CA . THR A 1 276 ? -6.807 -6.533 42.099 1.00 42.72 276 THR A CA 1
ATOM 2214 C C . THR A 1 276 ? -6.950 -5.631 43.325 1.00 42.72 276 THR A C 1
ATOM 2216 O O . THR A 1 276 ? -7.631 -4.605 43.295 1.00 42.72 276 THR A O 1
ATOM 2219 N N . GLN A 1 277 ? -6.360 -6.042 44.454 1.00 40.38 277 GLN A N 1
ATOM 2220 C CA . GLN A 1 277 ? -6.184 -5.163 45.609 1.00 40.38 277 GLN A CA 1
ATOM 2221 C C . GLN A 1 277 ? -5.444 -3.915 45.132 1.00 40.38 277 GLN A C 1
ATOM 2223 O O . GLN A 1 277 ? -4.309 -3.996 44.666 1.00 40.38 277 GLN A O 1
ATOM 2228 N N . SER A 1 278 ? -6.094 -2.757 45.238 1.00 33.47 278 SER A N 1
ATOM 2229 C CA . SER A 1 278 ? -5.475 -1.482 44.908 1.00 33.47 278 SER A CA 1
ATOM 2230 C C . SER A 1 278 ? -4.237 -1.285 45.788 1.00 33.47 278 SER A C 1
ATOM 2232 O O . SER A 1 278 ? -4.363 -1.003 46.984 1.00 33.47 278 SER A O 1
ATOM 2234 N N . LEU A 1 279 ? -3.041 -1.392 45.214 1.00 35.06 279 LEU A N 1
ATOM 2235 C CA . LEU A 1 279 ? -1.856 -0.785 45.803 1.00 35.06 279 LEU A CA 1
ATOM 2236 C C . LEU A 1 279 ? -2.054 0.727 45.709 1.00 35.06 279 LEU A C 1
ATOM 2238 O O . LEU A 1 279 ? -1.857 1.341 44.663 1.00 35.06 279 LEU A O 1
ATOM 2242 N N . ARG A 1 280 ? -2.511 1.329 46.812 1.00 30.98 280 ARG A N 1
ATOM 2243 C CA . ARG A 1 280 ? -2.431 2.777 46.993 1.00 30.98 280 ARG A CA 1
ATOM 2244 C C . ARG A 1 280 ? -0.958 3.155 46.903 1.00 30.98 280 ARG A C 1
ATOM 2246 O O . ARG A 1 280 ? -0.167 2.757 47.754 1.00 30.98 280 ARG A O 1
ATOM 2253 N N . CYS A 1 281 ? -0.601 3.940 45.895 1.00 26.56 281 CYS A N 1
ATOM 2254 C CA . CYS A 1 281 ? 0.648 4.681 45.905 1.00 26.56 281 CYS A CA 1
ATOM 2255 C C . CYS A 1 281 ? 0.565 5.715 47.034 1.00 26.56 281 CYS A C 1
ATOM 2257 O O . CYS A 1 281 ? -0.016 6.784 46.861 1.00 26.56 281 CYS A O 1
ATOM 2259 N N . THR A 1 282 ? 1.104 5.387 48.207 1.00 35.25 282 THR A N 1
ATOM 2260 C CA . THR A 1 282 ? 1.365 6.377 49.252 1.00 35.25 282 THR A CA 1
ATOM 2261 C C . THR A 1 282 ? 2.709 7.021 48.934 1.00 35.25 282 THR A C 1
ATOM 2263 O O . THR A 1 282 ? 3.763 6.436 49.167 1.00 35.25 282 THR A O 1
ATOM 2266 N N . SER A 1 283 ? 2.679 8.211 48.343 1.00 32.66 283 SER A N 1
ATOM 2267 C CA . SER A 1 283 ? 3.842 9.088 48.257 1.00 32.66 283 SER A CA 1
ATOM 2268 C C . SER A 1 283 ? 3.976 9.844 49.576 1.00 32.66 283 SER A C 1
ATOM 2270 O O . SER A 1 283 ? 3.143 10.706 49.854 1.00 32.66 283 SER A O 1
ATOM 2272 N N . ASP A 1 284 ? 5.010 9.545 50.360 1.00 29.80 284 ASP A N 1
ATOM 2273 C CA . ASP A 1 284 ? 5.394 10.369 51.508 1.00 29.80 284 ASP A CA 1
ATOM 2274 C C . ASP A 1 284 ? 6.847 10.857 51.323 1.00 29.80 284 ASP A C 1
ATOM 2276 O O . ASP A 1 284 ? 7.767 10.035 51.240 1.00 29.80 284 ASP A O 1
ATOM 2280 N N . PRO A 1 285 ? 7.088 12.175 51.182 1.00 39.78 285 PRO A N 1
ATOM 2281 C CA . PRO A 1 285 ? 8.415 12.739 50.994 1.00 39.78 285 PRO A CA 1
ATOM 2282 C C . PRO A 1 285 ? 9.002 13.188 52.337 1.00 39.78 285 PRO A C 1
ATOM 2284 O O . PRO A 1 285 ? 8.547 14.172 52.909 1.00 39.78 285 PRO A O 1
ATOM 2287 N N . SER A 1 286 ? 10.040 12.512 52.843 1.00 29.84 286 SER A N 1
ATOM 2288 C CA . SER A 1 286 ? 11.128 13.139 53.626 1.00 29.84 286 SER A CA 1
ATOM 2289 C C . SER A 1 286 ? 12.080 12.110 54.251 1.00 29.84 286 SER A C 1
ATOM 2291 O O . SER A 1 286 ? 11.689 11.316 55.101 1.00 29.84 286 SER A O 1
ATOM 2293 N N . LYS A 1 287 ? 13.369 12.193 53.891 1.00 30.86 287 LYS A N 1
ATOM 2294 C CA . LYS A 1 287 ? 14.508 12.465 54.798 1.00 30.86 287 LYS A CA 1
ATOM 2295 C C . LYS A 1 287 ? 15.829 12.079 54.131 1.00 30.86 287 LYS A C 1
ATOM 2297 O O . LYS A 1 287 ? 16.264 10.934 54.132 1.00 30.86 287 LYS A O 1
ATOM 2302 N N . GLU A 1 288 ? 16.478 13.107 53.613 1.00 31.80 288 GLU A N 1
ATOM 2303 C CA . GLU A 1 288 ? 17.903 13.169 53.328 1.00 31.80 288 GLU A CA 1
ATOM 2304 C C . GLU A 1 288 ? 18.687 13.219 54.654 1.00 31.80 288 GLU A C 1
ATOM 2306 O O . GLU A 1 288 ? 18.283 13.949 55.564 1.00 31.80 288 GLU A O 1
ATOM 2311 N N . LYS A 1 289 ? 19.812 12.495 54.767 1.00 30.34 289 LYS A N 1
ATOM 2312 C CA . LYS A 1 289 ? 21.005 12.954 55.507 1.00 30.34 289 LYS A CA 1
ATOM 2313 C C . LYS A 1 289 ? 22.251 12.109 55.198 1.00 30.34 289 LYS A C 1
ATOM 2315 O O . LYS A 1 289 ? 22.360 10.948 55.568 1.00 30.34 289 LYS A O 1
ATOM 2320 N N . HIS A 1 290 ? 23.160 12.791 54.507 1.00 31.47 290 HIS A N 1
ATOM 2321 C CA . HIS A 1 290 ? 24.621 12.698 54.417 1.00 31.47 290 HIS A CA 1
ATOM 2322 C C . HIS A 1 290 ? 25.409 11.719 55.314 1.00 31.47 290 HIS A C 1
ATOM 2324 O O . HIS A 1 290 ? 25.214 11.661 56.526 1.00 31.47 290 HIS A O 1
ATOM 2330 N N . GLY A 1 291 ? 26.472 11.154 54.721 1.00 26.89 291 GLY A N 1
ATOM 2331 C CA . GLY A 1 291 ? 27.642 10.618 55.428 1.00 26.89 291 GLY A CA 1
ATOM 2332 C C . GLY A 1 291 ? 28.719 10.057 54.487 1.00 26.89 291 GLY A C 1
ATOM 2333 O O . GLY A 1 291 ? 28.701 8.878 54.158 1.00 26.89 291 GLY A O 1
ATOM 2334 N N . VAL A 1 292 ? 29.657 10.906 54.058 1.00 31.31 292 VAL A N 1
ATOM 2335 C CA . VAL A 1 292 ? 30.834 10.581 53.224 1.00 31.31 292 VAL A CA 1
ATOM 2336 C C . VAL A 1 292 ? 31.866 9.752 54.004 1.00 31.31 292 VAL A C 1
ATOM 2338 O O . VAL A 1 292 ? 32.195 10.099 55.138 1.00 31.31 292 VAL A O 1
ATOM 2341 N N . ARG A 1 293 ? 32.496 8.755 53.359 1.00 26.92 293 ARG A N 1
ATOM 2342 C CA . ARG A 1 293 ? 33.907 8.401 53.613 1.00 26.92 293 ARG A CA 1
ATOM 2343 C C . ARG A 1 293 ? 34.573 7.787 52.377 1.00 26.92 293 ARG A C 1
ATOM 2345 O O . ARG A 1 293 ? 34.138 6.769 51.856 1.00 26.92 293 ARG A O 1
ATOM 2352 N N . ILE A 1 294 ? 35.638 8.454 51.941 1.00 31.09 294 ILE A N 1
ATOM 2353 C CA . ILE A 1 294 ? 36.539 8.096 50.842 1.00 31.09 294 ILE A CA 1
ATOM 2354 C C . ILE A 1 294 ? 37.526 7.022 51.320 1.00 31.09 294 ILE A C 1
ATOM 2356 O O . ILE A 1 294 ? 38.102 7.153 52.400 1.00 31.09 294 ILE A O 1
ATOM 2360 N N . SER A 1 295 ? 37.795 6.022 50.479 1.00 28.59 295 SER A N 1
ATOM 2361 C CA . SER A 1 295 ? 39.093 5.344 50.436 1.00 28.59 295 SER A CA 1
ATOM 2362 C C . SER A 1 295 ? 39.471 5.116 48.975 1.00 28.59 295 SER A C 1
ATOM 2364 O O . SER A 1 295 ? 38.810 4.389 48.239 1.00 28.59 295 SER A O 1
ATOM 2366 N N . THR A 1 296 ? 40.513 5.823 48.559 1.00 28.47 296 THR A N 1
ATOM 2367 C CA . THR A 1 296 ? 41.216 5.705 47.287 1.00 28.47 296 THR A CA 1
ATOM 2368 C C . THR A 1 296 ? 42.096 4.458 47.282 1.00 28.47 296 THR A C 1
ATOM 2370 O O . THR A 1 296 ? 42.905 4.265 48.190 1.00 28.47 296 THR A O 1
ATOM 2373 N N . ARG A 1 297 ? 42.037 3.667 46.206 1.00 31.33 297 ARG A N 1
ATOM 2374 C CA . ARG A 1 297 ? 43.193 2.888 45.750 1.00 31.33 297 ARG A CA 1
ATOM 2375 C C . ARG A 1 297 ? 43.131 2.699 44.234 1.00 31.33 297 ARG A C 1
ATOM 2377 O O . ARG A 1 297 ? 42.233 2.044 43.721 1.00 31.33 297 ARG A O 1
ATOM 2384 N N . ASN A 1 298 ? 44.092 3.323 43.557 1.00 29.70 298 ASN A N 1
ATOM 2385 C CA . ASN A 1 298 ? 44.350 3.205 42.126 1.00 29.70 298 ASN A CA 1
ATOM 2386 C C . ASN A 1 298 ? 44.726 1.769 41.735 1.00 29.70 298 ASN A C 1
ATOM 2388 O O . ASN A 1 298 ? 45.440 1.085 42.471 1.00 29.70 298 ASN A O 1
ATOM 2392 N N . GLY A 1 299 ? 44.310 1.389 40.531 1.00 30.55 299 GLY A N 1
ATOM 2393 C CA . GLY A 1 299 ? 44.774 0.233 39.776 1.00 30.55 299 GLY A CA 1
ATOM 2394 C C . GLY A 1 299 ? 44.165 0.298 38.379 1.00 30.55 299 GLY A C 1
ATOM 2395 O O . GLY A 1 299 ? 43.015 -0.083 38.194 1.00 30.55 299 GLY A O 1
ATOM 2396 N N . GLU A 1 300 ? 44.907 0.871 37.433 1.00 33.94 300 GLU A N 1
ATOM 2397 C CA . GLU A 1 300 ? 44.628 0.775 36.000 1.00 33.94 300 GLU A CA 1
ATOM 2398 C C . GLU A 1 300 ? 44.747 -0.691 35.562 1.00 33.94 300 GLU A C 1
ATOM 2400 O O . GLU A 1 300 ? 45.770 -1.313 35.831 1.00 33.94 300 GLU A O 1
ATOM 2405 N N . GLU A 1 301 ? 43.743 -1.231 34.866 1.00 32.25 301 GLU A N 1
ATOM 2406 C CA . GLU A 1 301 ? 43.936 -2.324 33.905 1.00 32.25 301 GLU A CA 1
ATOM 2407 C C . GLU A 1 301 ? 42.739 -2.420 32.945 1.00 32.25 301 GLU A C 1
ATOM 2409 O O . GLU A 1 301 ? 41.594 -2.107 33.270 1.00 32.25 301 GLU A O 1
ATOM 2414 N N . THR A 1 302 ? 43.065 -2.754 31.706 1.00 34.09 302 THR A N 1
ATOM 2415 C CA . THR A 1 302 ? 42.395 -2.391 30.460 1.00 34.09 302 THR A CA 1
ATOM 2416 C C . THR A 1 302 ? 41.314 -3.363 29.981 1.00 34.09 302 THR A C 1
ATOM 2418 O O . THR A 1 302 ? 41.265 -4.542 30.320 1.00 34.09 302 THR A O 1
ATOM 2421 N N . LEU A 1 303 ? 40.468 -2.831 29.092 1.00 35.66 303 LEU A N 1
ATOM 2422 C CA . LEU A 1 303 ? 39.534 -3.537 28.214 1.00 35.66 303 LEU A CA 1
ATOM 2423 C C . LEU A 1 303 ? 40.248 -4.583 27.339 1.00 35.66 303 LEU A C 1
ATOM 2425 O O . LEU A 1 303 ? 40.849 -4.224 26.331 1.00 35.66 303 LEU A O 1
ATOM 2429 N N . ALA A 1 304 ? 40.111 -5.870 27.663 1.00 32.94 304 ALA A N 1
ATOM 2430 C CA . ALA A 1 304 ? 40.120 -6.967 26.691 1.00 32.94 304 ALA A CA 1
ATOM 2431 C C . ALA A 1 304 ? 39.632 -8.274 27.341 1.00 32.94 304 ALA A C 1
ATOM 2433 O O . ALA A 1 304 ? 40.083 -8.652 28.414 1.00 32.94 304 ALA A O 1
ATOM 2434 N N . ASN A 1 305 ? 38.785 -9.005 26.613 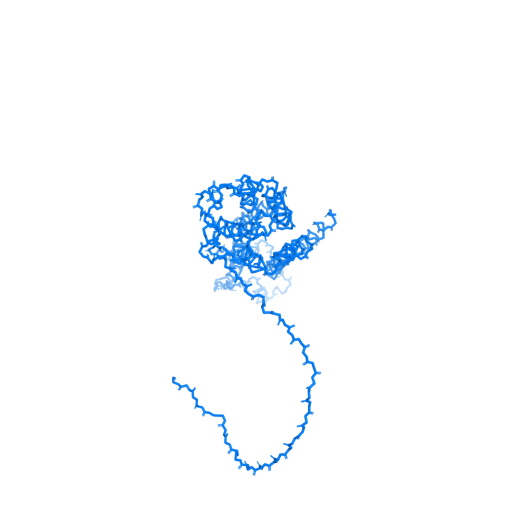1.00 36.06 305 ASN A N 1
ATOM 2435 C CA . ASN A 1 305 ? 38.409 -10.411 26.815 1.00 36.06 305 ASN A CA 1
ATOM 2436 C C . ASN A 1 305 ? 37.360 -10.745 27.885 1.00 36.06 305 ASN A C 1
ATOM 2438 O O . ASN A 1 305 ? 37.677 -11.143 29.000 1.00 36.06 305 ASN A O 1
ATOM 2442 N N . ARG A 1 306 ? 36.101 -10.834 27.437 1.00 38.72 306 ARG A N 1
ATOM 2443 C CA . ARG A 1 306 ? 35.259 -12.007 27.734 1.00 38.72 306 ARG A CA 1
ATOM 2444 C C . ARG A 1 306 ? 34.209 -12.216 26.640 1.00 38.72 306 ARG A C 1
ATOM 2446 O O . ARG A 1 306 ? 33.087 -11.735 26.717 1.00 38.72 306 ARG A O 1
ATOM 2453 N N . ARG A 1 307 ? 34.615 -12.956 25.605 1.00 42.16 307 ARG A N 1
ATOM 2454 C CA . ARG A 1 307 ? 33.742 -13.862 24.853 1.00 42.16 307 ARG A CA 1
ATOM 2455 C C . ARG A 1 307 ? 34.122 -15.283 25.256 1.00 42.16 307 ARG A C 1
ATOM 2457 O O . ARG A 1 307 ? 35.281 -15.661 25.090 1.00 42.16 307 ARG A O 1
ATOM 2464 N N . LYS A 1 308 ? 33.151 -16.030 25.761 1.00 40.50 308 LYS A N 1
ATOM 2465 C CA . LYS A 1 308 ? 32.900 -17.437 25.452 1.00 40.50 308 LYS A CA 1
ATOM 2466 C C . LYS A 1 308 ? 31.417 -17.672 25.666 1.00 40.50 308 LYS A C 1
ATOM 2468 O O . LYS A 1 308 ? 30.919 -17.168 26.694 1.00 40.50 308 LYS A O 1
#

InterPro domains:
  IPR001863 Glypican [PF01153] (31-307)
  IPR001863 Glypican [PTHR10822] (31-306)
  IPR019803 Glypican, conserved site [PS01207] (181-204)

Secondary structure (DSSP, 8-state):
-HHHHHHHHHHHGGG---SHHHHHHHHHHHHHHHHHHHHHHHHHHHHHHHHH-GGGHHHHHHHHHHHHHHHHHHHTT----HHHHHHHHHHHHHHHHIIIII-TT-TT--HHHHHHHHHHHHHH-TTTTHHHHHHHHHHHHHHHHHHHHHHHHHHHHHHHHHHTPPPPHHHHHHHHHHHHHHHHTT-TTPPPPHHHHHHHHHHHTHHHHHHHHHHHHHHHHHHHHHHHHSSTT-HHHHHHTHHHHHHHHHHHHHHTHHHHHHHHHHHH-S--------------------------------------

pLDDT: mean 80.87, std 22.34, range [26.56, 98.75]

Nearest PDB structures (foldseek):
  4bwe-assembly2_B  TM=9.218E-01  e=1.128E-09  Homo sapiens
  4bwe-assembly4_D  TM=8.488E-01  e=8.256E-10  Homo sapiens
  4ywt-assembly4_D  TM=8.195E-01  e=1.289E-09  Homo sapiens
  4ad7-assembly2_B  TM=8.704E-01  e=5.872E-09  Homo sapiens
  4ad7-assembly4_D  TM=8.717E-01  e=7.018E-09  Homo sapiens

Radius of gyration: 32.49 Å; Cα contacts (8 Å, |Δi|>4): 228; chains: 1; bounding box: 70×39×103 Å

Solvent-accessible surface area (backbone atoms only — not comparable to full-atom values): 17922 Å² total; per-residue (Å²): 119,78,70,54,63,57,50,54,52,60,54,59,64,74,40,76,53,105,44,82,69,27,57,54,50,39,51,51,52,54,50,54,52,50,54,51,47,46,54,48,23,43,48,52,37,49,48,46,25,60,70,77,38,54,94,45,28,79,77,45,45,62,50,50,54,51,40,44,48,49,52,49,39,35,43,76,67,46,99,60,58,68,66,54,50,52,48,50,40,53,35,63,45,46,37,50,49,41,39,68,66,53,44,59,90,52,70,64,58,48,72,69,53,45,50,40,46,28,64,43,40,78,80,67,42,55,43,62,67,44,68,60,49,51,45,56,40,47,56,64,17,47,49,56,52,22,52,49,52,52,50,52,52,50,51,51,54,53,50,59,59,58,75,69,65,79,72,50,73,65,36,53,52,48,51,47,48,60,71,46,44,40,55,79,68,74,43,76,85,68,76,67,50,69,71,58,49,51,53,49,51,46,65,52,39,45,74,57,63,67,46,46,67,57,51,55,52,49,52,53,52,51,52,53,51,55,54,66,45,60,56,100,46,15,51,65,59,45,43,62,46,41,39,56,54,52,50,53,25,53,50,47,29,48,78,44,19,69,64,50,51,54,54,47,36,70,74,68,43,79,80,63,82,56,84,76,77,79,79,76,83,80,85,77,92,87,84,90,82,89,84,92,82,90,82,90,80,91,78,92,82,78,97,75,90,89,86,132